Protein AF-A0A6C0HEI4-F1 (afdb_monomer_lite)

Secondary structure (DSSP, 8-state):
----------PPPHHHHHHHHHHHHHHHHHHHHHHHHHHHHHHTTSS-HHHHHHHHHHHHHHHHHHHH-TT--HHHHHHHHHHHHHHHHHHHHHHHHHHHHHHHHHHHHHHHHHHHHTTSS-HHHHHHHHHHHHHHHHHHHHHTTT--HHHHHHHHHHHHHHHHHH---HHHHHHHHHHHHHHHHHHHHHHHHHHHHHHHHHHHHHHHHHHHHHHHHHHHHHHHHHHHHHHHHHHHHHHHHHHHHHTBTB-HHHHHHHHHHHHSTTTHHHHHHHHHHHHHHHS----S-SS--BSSPPSSHHHHHHHTTTB----HHHHHHHHHHHHHHHTT--

Sequence (334 aa):
MLGLGLLQSKQLTPDELNAVRKARTEYQDYLVSIQTNSNSDVKNNVITPETGISINNQIQSAYDWLKKNPNATINEVLSNKDSTTTEIQRLLTTDLPKRKFYNSIIALPTILNDLEAKKQIDKKQILDFENIIHSNTKWYEKHKKTATQIDFDQEMLKLKTNISKHFKDAKIVSYIQSQLEFAQQLSNSALESNLNKKDKKNQKLIDQTISLQSNINNMFSTAIKIFFTLVIIVLCMLSGSYAANLAIGRVPAYRILYFIYGCIPLFVPFILVYAIYTRIRDGRIPSYTILPLSIEPATTRLGRFLWKPFYWIPDQHAIDSFKKFQDLLSLQVV

pLDDT: mean 78.52, std 15.62, range [35.19, 97.5]

Radius of gyration: 42.83 Å; chains: 1; bounding box: 100×69×109 Å

Structure (mmCIF, N/CA/C/O backbone):
data_AF-A0A6C0HEI4-F1
#
_entry.id   AF-A0A6C0HEI4-F1
#
loop_
_atom_site.group_PDB
_atom_site.id
_atom_site.type_symbol
_atom_site.label_atom_id
_atom_site.label_alt_id
_atom_site.label_comp_id
_atom_site.label_asym_id
_atom_site.label_entity_id
_atom_site.label_seq_id
_atom_site.pdbx_PDB_ins_code
_atom_site.Cartn_x
_atom_site.Cartn_y
_atom_site.Cartn_z
_atom_site.occupancy
_atom_site.B_iso_or_equiv
_atom_site.auth_seq_id
_atom_site.auth_comp_id
_atom_site.auth_asym_id
_atom_site.auth_atom_id
_atom_site.pdbx_PDB_model_num
ATOM 1 N N . MET A 1 1 ? 28.229 41.799 -14.047 1.00 37.47 1 MET A N 1
ATOM 2 C CA . MET A 1 1 ? 27.438 41.241 -15.164 1.00 37.47 1 MET A CA 1
ATOM 3 C C . MET A 1 1 ? 26.852 39.918 -14.706 1.00 37.47 1 MET A C 1
ATOM 5 O O . MET A 1 1 ? 27.601 38.994 -14.423 1.00 37.47 1 MET A O 1
ATOM 9 N N . LEU A 1 2 ? 25.533 39.896 -14.513 1.00 37.81 2 LEU A N 1
ATOM 10 C CA . LEU A 1 2 ? 24.748 38.758 -14.037 1.00 37.81 2 LEU A CA 1
ATOM 11 C C . LEU A 1 2 ? 24.553 37.752 -15.178 1.00 37.81 2 LEU A C 1
ATOM 13 O O . LEU A 1 2 ? 23.947 38.086 -16.194 1.00 37.81 2 LEU A O 1
ATOM 17 N N . GLY A 1 3 ? 25.057 36.532 -15.006 1.00 35.19 3 GLY A N 1
ATOM 18 C CA . GLY A 1 3 ? 24.778 35.408 -15.896 1.00 35.19 3 GLY A CA 1
ATOM 19 C C . GLY A 1 3 ? 23.406 34.811 -15.597 1.00 35.19 3 GLY A C 1
ATOM 20 O O . GLY A 1 3 ? 23.299 33.853 -14.838 1.00 35.19 3 GLY A O 1
ATOM 21 N N . LEU A 1 4 ? 22.357 35.380 -16.195 1.00 41.12 4 LEU A N 1
ATOM 22 C CA . LEU A 1 4 ? 21.055 34.728 -16.336 1.00 41.12 4 LEU A CA 1
ATOM 23 C C . LEU A 1 4 ? 21.185 33.614 -17.385 1.00 41.12 4 LEU A C 1
ATOM 25 O O . LEU A 1 4 ? 21.017 33.834 -18.583 1.00 41.12 4 LEU A O 1
ATOM 29 N N . GLY A 1 5 ? 21.521 32.410 -16.923 1.00 39.19 5 GLY A N 1
ATOM 30 C CA . GLY A 1 5 ? 21.386 31.192 -17.712 1.00 39.19 5 GLY A CA 1
ATOM 31 C C . GLY A 1 5 ? 19.905 30.906 -17.949 1.00 39.19 5 GLY A C 1
ATOM 32 O O . GLY A 1 5 ? 19.199 30.467 -17.045 1.00 39.19 5 GLY A O 1
ATOM 33 N N . LEU A 1 6 ? 19.441 31.194 -19.163 1.00 40.06 6 LEU A N 1
ATOM 34 C CA . LEU A 1 6 ? 18.135 30.806 -19.689 1.00 40.06 6 LEU A CA 1
ATOM 35 C C . LEU A 1 6 ? 17.942 29.288 -19.542 1.00 40.06 6 LEU A C 1
ATOM 37 O O . LEU A 1 6 ? 18.485 28.506 -20.320 1.00 40.06 6 LEU A O 1
ATOM 41 N N . LEU A 1 7 ? 17.135 28.875 -18.563 1.00 39.25 7 LEU A N 1
ATOM 42 C CA . LEU A 1 7 ? 16.498 27.560 -18.545 1.00 39.25 7 LEU A CA 1
ATOM 43 C C . LEU A 1 7 ? 15.533 27.505 -19.735 1.00 39.25 7 LEU A C 1
ATOM 45 O O . LEU A 1 7 ? 14.376 27.909 -19.633 1.00 39.25 7 LEU A O 1
ATOM 49 N N . GLN A 1 8 ? 16.019 27.047 -20.889 1.00 43.50 8 GLN A N 1
ATOM 50 C CA . GLN A 1 8 ? 15.150 26.685 -22.001 1.00 43.50 8 GLN A CA 1
ATOM 51 C C . GLN A 1 8 ? 14.263 25.526 -21.542 1.00 43.50 8 GLN A C 1
ATOM 53 O O . GLN A 1 8 ? 14.722 24.395 -21.379 1.00 43.50 8 GLN A O 1
ATOM 58 N N . SER A 1 9 ? 12.982 25.813 -21.305 1.00 51.22 9 SER A N 1
ATOM 59 C CA . SER A 1 9 ? 11.963 24.791 -21.101 1.00 51.22 9 SER A CA 1
ATOM 60 C C . SER A 1 9 ? 11.962 23.872 -22.321 1.00 51.22 9 SER A C 1
ATOM 62 O O . SER A 1 9 ? 11.626 24.313 -23.424 1.00 51.22 9 SER A O 1
ATOM 64 N N . LYS A 1 10 ? 12.361 22.612 -22.142 1.00 58.50 10 LYS A N 1
ATOM 65 C CA . LYS A 1 10 ? 12.292 21.592 -23.189 1.00 58.50 10 LYS A CA 1
ATOM 66 C C . LYS A 1 10 ? 10.844 21.521 -23.686 1.00 58.50 10 LYS A C 1
ATOM 68 O O . LYS A 1 10 ? 9.953 21.153 -22.923 1.00 58.50 10 LYS A O 1
ATOM 73 N N . GLN A 1 11 ? 10.600 21.934 -24.928 1.00 67.75 11 GLN A N 1
ATOM 74 C CA . GLN A 1 11 ? 9.273 21.833 -25.531 1.00 67.75 11 GLN A CA 1
ATOM 75 C C . GLN A 1 11 ? 8.946 20.351 -25.734 1.00 67.75 11 GLN A C 1
ATOM 77 O O . GLN A 1 11 ? 9.693 19.634 -26.398 1.00 67.75 11 GLN A O 1
ATOM 82 N N . LEU A 1 12 ? 7.860 19.897 -25.109 1.00 69.38 12 LEU A N 1
ATOM 83 C CA . LEU A 1 12 ? 7.347 18.536 -25.251 1.00 69.38 12 LEU A CA 1
ATOM 84 C C . LEU A 1 12 ? 6.800 18.341 -26.668 1.00 69.38 12 LEU A C 1
ATOM 86 O O . LEU A 1 12 ? 6.133 19.225 -27.212 1.00 69.38 12 LEU A O 1
ATOM 90 N N . THR A 1 13 ? 7.044 17.170 -27.247 1.00 80.81 13 THR A N 1
ATOM 91 C CA . THR A 1 13 ? 6.390 16.755 -28.493 1.00 80.81 13 THR A CA 1
ATOM 92 C C . THR A 1 13 ? 4.873 16.590 -28.284 1.00 80.81 13 THR A C 1
ATOM 94 O O . THR A 1 13 ? 4.424 16.389 -27.150 1.00 80.81 13 THR A O 1
ATOM 97 N N . PRO A 1 14 ? 4.046 16.648 -29.347 1.00 82.44 14 PRO A N 1
ATOM 98 C CA . PRO A 1 14 ? 2.599 16.437 -29.232 1.00 82.44 14 PRO A CA 1
ATOM 99 C C . PRO A 1 14 ? 2.217 15.106 -28.562 1.00 82.44 14 PRO A C 1
ATOM 101 O O . PRO A 1 14 ? 1.274 15.064 -27.768 1.00 82.44 14 PRO A O 1
ATOM 104 N N . ASP A 1 15 ? 2.978 14.041 -28.825 1.00 78.19 15 ASP A N 1
ATOM 105 C CA . ASP A 1 15 ? 2.758 12.721 -28.227 1.00 78.19 15 ASP A CA 1
ATOM 106 C C . ASP A 1 15 ? 3.109 12.704 -26.735 1.00 78.19 15 ASP A C 1
ATOM 108 O O . ASP A 1 15 ? 2.331 12.202 -25.920 1.00 78.19 15 ASP A O 1
ATOM 112 N N . GLU A 1 16 ? 4.228 13.324 -26.345 1.00 73.94 16 GLU A N 1
ATOM 113 C CA . GLU A 1 16 ? 4.592 13.488 -24.934 1.00 73.94 16 GLU A CA 1
ATOM 114 C C . GLU A 1 16 ? 3.557 14.340 -24.187 1.00 73.94 16 GLU A C 1
ATOM 116 O O . GLU A 1 16 ? 3.170 14.003 -23.069 1.00 73.94 16 GLU A O 1
ATOM 121 N N . LEU A 1 17 ? 3.044 15.404 -24.811 1.00 80.38 17 LEU A N 1
ATOM 122 C CA . LEU A 1 17 ? 2.003 16.252 -24.231 1.00 80.38 17 LEU A CA 1
ATOM 123 C C . LEU A 1 17 ? 0.697 15.475 -24.002 1.00 80.38 17 LEU A C 1
ATOM 125 O O . LEU A 1 17 ? 0.061 15.619 -22.955 1.00 80.38 17 LEU A O 1
ATOM 129 N N . ASN A 1 18 ? 0.302 14.628 -24.955 1.00 84.69 18 ASN A N 1
ATOM 130 C CA . ASN A 1 18 ? -0.867 13.761 -24.814 1.00 84.69 18 ASN A CA 1
ATOM 131 C C . ASN A 1 18 ? -0.674 12.712 -23.711 1.00 84.69 18 ASN A C 1
ATOM 133 O O . ASN A 1 18 ? -1.586 12.491 -22.911 1.00 84.69 18 ASN A O 1
ATOM 137 N N . ALA A 1 19 ? 0.513 12.114 -23.612 1.00 79.81 19 ALA A N 1
ATOM 138 C CA . ALA A 1 19 ? 0.833 11.160 -22.557 1.00 79.81 19 ALA A CA 1
ATOM 139 C C . ALA A 1 19 ? 0.852 11.816 -21.159 1.00 79.81 19 ALA A C 1
ATOM 141 O O . ALA A 1 19 ? 0.283 11.257 -20.220 1.00 79.81 19 ALA A O 1
ATOM 142 N N . VAL A 1 20 ? 1.397 13.034 -21.024 1.00 83.81 20 VAL A N 1
ATOM 143 C CA . VAL A 1 20 ? 1.319 13.831 -19.783 1.00 83.81 20 VAL A CA 1
ATOM 144 C C . VAL A 1 20 ? -0.134 14.112 -19.406 1.00 83.81 20 VAL A C 1
ATOM 146 O O . VAL A 1 20 ? -0.519 13.898 -18.257 1.00 83.81 20 VAL A O 1
ATOM 149 N N . ARG A 1 21 ? -0.966 14.568 -20.353 1.00 87.31 21 ARG A N 1
ATOM 150 C CA . ARG A 1 21 ? -2.392 14.836 -20.096 1.00 87.31 21 ARG A CA 1
ATOM 151 C C . ARG A 1 21 ? -3.110 13.594 -19.584 1.00 87.31 21 ARG A C 1
ATOM 153 O O . ARG A 1 21 ? -3.780 13.675 -18.560 1.00 87.31 21 ARG A O 1
ATOM 160 N N . LYS A 1 22 ? -2.909 12.450 -20.243 1.00 88.31 22 LYS A N 1
ATOM 161 C CA . LYS A 1 22 ? -3.494 11.173 -19.826 1.00 88.31 22 LYS A CA 1
ATOM 162 C C . LYS A 1 22 ? -3.067 10.793 -18.405 1.00 88.31 22 LYS A C 1
ATOM 164 O O . LYS A 1 22 ? -3.925 10.517 -17.575 1.00 88.31 22 LYS A O 1
ATOM 169 N N . ALA A 1 23 ? -1.768 10.854 -18.100 1.00 85.31 23 ALA A N 1
ATOM 170 C CA . ALA A 1 23 ? -1.249 10.544 -16.767 1.00 85.31 23 ALA A CA 1
ATOM 171 C C . ALA A 1 23 ? -1.833 11.464 -15.678 1.00 85.31 23 ALA A C 1
ATOM 173 O O . ALA A 1 23 ? -2.137 11.014 -14.573 1.00 85.31 23 ALA A O 1
ATOM 174 N N . ARG A 1 24 ? -2.033 12.751 -15.990 1.00 92.00 24 ARG A N 1
ATOM 175 C CA . ARG A 1 24 ? -2.663 13.715 -15.077 1.00 92.00 24 ARG A CA 1
ATOM 176 C C . ARG A 1 24 ? -4.132 13.394 -14.829 1.00 92.00 24 ARG A C 1
ATOM 178 O O . ARG A 1 24 ? -4.538 13.399 -13.672 1.00 92.00 24 ARG A O 1
ATOM 185 N N . THR A 1 25 ? -4.902 13.091 -15.874 1.00 90.88 25 THR A N 1
ATOM 186 C CA . THR A 1 25 ? -6.308 12.682 -15.736 1.00 90.88 25 THR A CA 1
ATOM 187 C C . THR A 1 25 ? -6.424 11.416 -14.893 1.00 90.88 25 THR A C 1
ATOM 189 O O . THR A 1 25 ? -7.157 11.403 -13.913 1.00 90.88 25 THR A O 1
ATOM 192 N N . GLU A 1 26 ? -5.611 10.394 -15.171 1.00 89.44 26 GLU A N 1
ATOM 193 C CA . GLU A 1 26 ? -5.598 9.162 -14.374 1.00 89.44 26 GLU A CA 1
ATOM 194 C C . GLU A 1 26 ? -5.229 9.408 -12.904 1.00 89.44 26 GLU A C 1
ATOM 196 O O . GLU A 1 26 ? -5.734 8.728 -12.007 1.00 89.44 26 GLU A O 1
ATOM 201 N N . TYR A 1 27 ? -4.335 10.363 -12.632 1.00 92.75 27 TYR A N 1
ATOM 202 C CA . TYR A 1 27 ? -4.003 10.741 -11.263 1.00 92.75 27 TYR A CA 1
ATOM 203 C C . TYR A 1 27 ? -5.168 11.480 -10.586 1.00 92.75 27 TYR A C 1
ATOM 205 O O . TYR A 1 27 ? -5.500 11.172 -9.445 1.00 92.75 27 TYR A O 1
ATOM 213 N N . GLN A 1 28 ? -5.847 12.390 -11.284 1.00 92.94 28 GLN A N 1
ATOM 214 C CA . GLN A 1 28 ? -7.037 13.067 -10.760 1.00 92.94 28 GLN A CA 1
ATOM 215 C C . GLN A 1 28 ? -8.168 12.081 -10.451 1.00 92.94 28 GLN A C 1
ATOM 217 O O . GLN A 1 28 ? -8.729 12.140 -9.358 1.00 92.94 28 GLN A O 1
ATOM 222 N N . ASP A 1 29 ? -8.451 11.142 -11.354 1.00 90.75 29 ASP A N 1
ATOM 223 C CA . ASP A 1 29 ? -9.465 10.100 -11.153 1.00 90.75 29 ASP A CA 1
ATOM 224 C C . ASP A 1 29 ? -9.127 9.215 -9.948 1.00 90.75 29 ASP A C 1
ATOM 226 O O . ASP A 1 29 ? -9.994 8.854 -9.147 1.00 90.75 29 ASP A O 1
ATOM 230 N N . TYR A 1 30 ? -7.842 8.891 -9.781 1.00 90.25 30 TYR A N 1
ATOM 231 C CA . TYR A 1 30 ? -7.351 8.176 -8.609 1.00 90.25 30 TYR A CA 1
ATOM 232 C C . TYR A 1 30 ? -7.604 8.955 -7.312 1.00 90.25 30 TYR A C 1
ATOM 234 O O . TYR A 1 30 ? -8.129 8.379 -6.360 1.00 90.25 30 TYR A O 1
ATOM 242 N N . LEU A 1 31 ? -7.297 10.255 -7.280 1.00 91.75 31 LEU A N 1
ATOM 243 C CA . LEU A 1 31 ? -7.541 11.110 -6.115 1.00 91.75 31 LEU A CA 1
ATOM 244 C C . LEU A 1 31 ? -9.035 11.181 -5.757 1.00 91.75 31 LEU A C 1
ATOM 246 O O . LEU A 1 31 ? -9.379 10.998 -4.590 1.00 91.75 31 LEU A O 1
ATOM 250 N N . VAL A 1 32 ? -9.924 11.337 -6.748 1.00 91.56 32 VAL A N 1
ATOM 251 C CA . VAL A 1 32 ? -11.388 11.309 -6.541 1.00 91.56 32 VAL A CA 1
ATOM 252 C C . VAL A 1 32 ? -11.835 9.967 -5.962 1.00 91.56 32 VAL A C 1
ATOM 254 O O . VAL A 1 32 ? -12.637 9.916 -5.023 1.00 91.56 32 VAL A O 1
ATOM 257 N N . SER A 1 33 ? -11.310 8.864 -6.501 1.00 87.81 33 SER A N 1
ATOM 258 C CA . SER A 1 33 ? -11.643 7.525 -6.022 1.00 87.81 33 SER A CA 1
ATOM 259 C C . SER A 1 33 ? -11.214 7.321 -4.570 1.00 87.81 33 SER A C 1
ATOM 261 O O . SER A 1 33 ? -12.012 6.813 -3.781 1.00 87.81 33 SER A O 1
ATOM 263 N N . ILE A 1 34 ? -9.999 7.732 -4.193 1.00 89.31 34 ILE A N 1
ATOM 264 C CA . ILE A 1 34 ? -9.554 7.628 -2.798 1.00 89.31 34 ILE A CA 1
ATOM 265 C C . ILE A 1 34 ? -10.398 8.520 -1.903 1.00 89.31 34 ILE A C 1
ATOM 267 O O . ILE A 1 34 ? -10.793 8.069 -0.838 1.00 89.31 34 ILE A O 1
ATOM 271 N N . GLN A 1 35 ? -10.695 9.753 -2.311 1.00 90.00 35 GLN A N 1
ATOM 272 C CA . GLN A 1 35 ? -11.496 10.669 -1.502 1.00 90.00 35 GLN A CA 1
ATOM 273 C C . GLN A 1 35 ? -12.879 10.080 -1.203 1.00 90.00 35 GLN A C 1
ATOM 275 O O . GLN A 1 35 ? -13.332 10.071 -0.059 1.00 90.00 35 GLN A O 1
ATOM 280 N N . THR A 1 36 ? -13.524 9.517 -2.227 1.00 85.75 36 THR A N 1
ATOM 281 C CA . THR A 1 36 ? -14.824 8.846 -2.093 1.00 85.75 36 THR A CA 1
ATOM 282 C C . THR A 1 36 ? -14.735 7.653 -1.142 1.00 85.75 36 THR A C 1
ATOM 284 O O . THR A 1 36 ? -15.546 7.533 -0.222 1.00 85.75 36 THR A O 1
ATOM 287 N N . ASN A 1 37 ? -13.720 6.801 -1.321 1.00 86.00 37 ASN A N 1
ATOM 288 C CA . ASN A 1 37 ? -13.506 5.635 -0.467 1.00 86.00 37 ASN A CA 1
ATOM 289 C C . ASN A 1 37 ? -13.190 6.046 0.974 1.00 86.00 37 ASN A C 1
ATOM 291 O O . ASN A 1 37 ? -13.798 5.519 1.890 1.00 86.00 37 ASN A O 1
ATOM 295 N N . SER A 1 38 ? -12.317 7.032 1.184 1.00 87.88 38 SER A N 1
ATOM 296 C CA . SER A 1 38 ? -11.932 7.527 2.507 1.00 87.88 38 SER A CA 1
ATOM 297 C C . SER A 1 38 ? -13.135 8.076 3.270 1.00 87.88 38 SER A C 1
ATOM 299 O O . SER A 1 38 ? -13.329 7.729 4.431 1.00 87.88 38 SER A O 1
ATOM 301 N N . ASN A 1 39 ? -13.998 8.855 2.614 1.00 85.50 39 ASN A N 1
ATOM 302 C CA . ASN A 1 39 ? -15.222 9.364 3.234 1.00 85.50 39 ASN A CA 1
ATOM 303 C C . ASN A 1 39 ? -16.192 8.231 3.614 1.00 85.50 39 ASN A C 1
ATOM 305 O O . ASN A 1 39 ? -16.791 8.260 4.692 1.00 85.50 39 ASN A O 1
ATOM 309 N N . SER A 1 40 ? -16.332 7.220 2.751 1.00 83.75 40 SER A N 1
ATOM 310 C CA . SER A 1 40 ? -17.118 6.016 3.051 1.00 83.75 40 SER A CA 1
ATOM 311 C C . SER A 1 40 ? -16.509 5.214 4.207 1.00 83.75 40 SER A C 1
ATOM 313 O O . SER A 1 40 ? -17.227 4.759 5.096 1.00 83.75 40 SER A O 1
ATOM 315 N N . ASP A 1 41 ? -15.188 5.071 4.226 1.00 84.31 41 ASP A N 1
ATOM 316 C CA . ASP A 1 41 ? -14.454 4.306 5.227 1.00 84.31 41 ASP A CA 1
ATOM 317 C C . ASP A 1 41 ? -14.532 4.973 6.607 1.00 84.31 41 ASP A C 1
ATOM 319 O O . ASP A 1 41 ? -14.713 4.274 7.601 1.00 84.31 41 ASP A O 1
ATOM 323 N N . VAL A 1 42 ? -14.493 6.310 6.689 1.00 84.12 42 VAL A N 1
ATOM 324 C CA . VAL A 1 42 ? -14.767 7.040 7.943 1.00 84.12 42 VAL A CA 1
ATOM 325 C C . VAL A 1 42 ? -16.193 6.773 8.415 1.00 84.12 42 VAL A C 1
ATOM 327 O O . VAL A 1 42 ? -16.405 6.425 9.572 1.00 84.12 42 VAL A O 1
ATOM 330 N N . LYS A 1 43 ? -17.184 6.892 7.520 1.00 81.19 43 LYS A N 1
ATOM 331 C CA . LYS A 1 43 ? -18.600 6.682 7.862 1.00 81.19 43 LYS A CA 1
ATOM 332 C C . LYS A 1 43 ? -18.867 5.271 8.399 1.00 81.19 43 LYS A C 1
ATOM 334 O O . LYS A 1 43 ? -19.703 5.100 9.281 1.00 81.19 43 LYS A O 1
ATOM 339 N N . ASN A 1 44 ? -18.154 4.280 7.872 1.00 75.75 44 ASN A N 1
ATOM 340 C CA . ASN A 1 44 ? -18.288 2.877 8.255 1.00 75.75 44 ASN A CA 1
ATOM 341 C C . ASN A 1 44 ? -17.320 2.458 9.379 1.00 75.75 44 ASN A C 1
ATOM 343 O O . ASN A 1 44 ? -17.212 1.266 9.661 1.00 75.75 44 ASN A O 1
ATOM 347 N N . ASN A 1 45 ? -16.603 3.400 10.009 1.00 74.75 45 ASN A N 1
ATOM 348 C CA . ASN A 1 45 ? -15.589 3.135 11.042 1.00 74.75 45 ASN A CA 1
ATOM 349 C C . ASN A 1 45 ? -14.478 2.157 10.590 1.00 74.75 45 ASN A C 1
ATOM 351 O O . ASN A 1 45 ? -13.874 1.435 11.389 1.00 74.75 45 ASN A O 1
ATOM 355 N N . VAL A 1 46 ? -14.200 2.121 9.285 1.00 79.31 46 VAL A N 1
ATOM 356 C CA . VAL A 1 46 ? -13.084 1.382 8.677 1.00 79.31 46 VAL A CA 1
ATOM 357 C C . VAL A 1 46 ? -11.773 2.144 8.847 1.00 79.31 46 VAL A C 1
ATOM 359 O O . VAL A 1 46 ? -10.718 1.522 8.888 1.00 79.31 46 VAL A O 1
ATOM 362 N N . ILE A 1 47 ? -11.806 3.466 8.989 1.00 84.62 47 ILE A N 1
ATOM 363 C CA . ILE A 1 47 ? -10.665 4.290 9.413 1.00 84.62 47 ILE A CA 1
ATOM 364 C C . ILE A 1 47 ? -11.136 5.304 10.450 1.00 84.62 47 ILE A C 1
ATOM 366 O O . ILE A 1 47 ? -12.318 5.655 10.477 1.00 84.62 47 ILE A O 1
ATOM 370 N N . THR A 1 48 ? -10.229 5.786 11.299 1.00 86.00 48 THR A N 1
ATOM 371 C CA . THR A 1 48 ? -10.592 6.844 12.253 1.00 86.00 48 THR A CA 1
ATOM 372 C C . THR A 1 48 ? -10.893 8.169 11.533 1.00 86.00 48 THR A C 1
ATOM 374 O O . THR A 1 48 ? -10.320 8.442 10.466 1.00 86.00 48 THR A O 1
ATOM 377 N N . PRO A 1 49 ? -11.753 9.039 12.101 1.00 87.00 49 PRO A N 1
ATOM 378 C CA . PRO A 1 49 ? -12.025 10.361 11.534 1.00 87.00 49 PRO A CA 1
ATOM 379 C C . PRO A 1 49 ? -10.758 11.201 11.315 1.00 87.00 49 PRO A C 1
ATOM 381 O O . PRO A 1 49 ? -10.630 11.891 10.304 1.00 87.00 49 PRO A O 1
ATOM 384 N N . GLU A 1 50 ? -9.787 11.121 12.227 1.00 89.06 50 GLU A N 1
ATOM 385 C CA . GLU A 1 50 ? -8.523 11.860 12.144 1.00 89.06 50 GLU A CA 1
ATOM 386 C C . GLU A 1 50 ? -7.662 11.408 10.963 1.00 89.06 50 GLU A C 1
ATOM 388 O O . GLU A 1 50 ? -7.056 12.231 10.265 1.00 89.06 50 GLU A O 1
ATOM 393 N N . THR A 1 51 ? -7.618 10.098 10.723 1.00 90.06 51 THR A N 1
ATOM 394 C CA . THR A 1 51 ? -6.927 9.529 9.566 1.00 90.06 51 THR A CA 1
ATOM 395 C C . THR A 1 51 ? -7.641 9.906 8.274 1.00 90.06 51 THR A C 1
ATOM 397 O O . THR A 1 51 ? -6.973 10.296 7.318 1.00 90.06 51 THR A O 1
ATOM 400 N N . GLY A 1 52 ? -8.977 9.912 8.256 1.00 91.12 52 GLY A N 1
ATOM 401 C CA . GLY A 1 52 ? -9.754 10.422 7.122 1.00 91.12 52 GLY A CA 1
ATOM 402 C C . GLY A 1 52 ? -9.435 11.882 6.782 1.00 91.12 52 GLY A C 1
ATOM 403 O O . GLY A 1 52 ? -9.180 12.212 5.624 1.00 91.12 52 GLY A O 1
ATOM 404 N N . ILE A 1 53 ? -9.351 12.757 7.791 1.00 93.00 53 ILE A N 1
ATOM 405 C CA . ILE A 1 53 ? -8.916 14.155 7.613 1.00 93.00 53 ILE A CA 1
ATOM 406 C C . ILE A 1 53 ? -7.494 14.217 7.039 1.00 93.00 53 ILE A C 1
ATOM 408 O O . ILE A 1 53 ? -7.235 14.979 6.111 1.00 93.00 53 ILE A O 1
ATOM 412 N N . SER A 1 54 ? -6.573 13.406 7.561 1.00 94.25 54 SER A N 1
ATOM 413 C CA . SER A 1 54 ? -5.176 13.395 7.106 1.00 94.25 54 SER A CA 1
ATOM 414 C C . SER A 1 54 ? -5.044 12.928 5.652 1.00 94.25 54 SER A C 1
ATOM 416 O O . SER A 1 54 ? -4.306 13.537 4.880 1.00 94.25 54 SER A O 1
ATOM 418 N N . ILE A 1 55 ? -5.809 11.908 5.250 1.00 93.94 55 ILE A N 1
ATOM 419 C CA . ILE A 1 55 ? -5.887 11.449 3.856 1.00 93.94 55 ILE A CA 1
ATOM 420 C C . ILE A 1 55 ? -6.439 12.564 2.962 1.00 93.94 55 ILE A C 1
ATOM 422 O O . ILE A 1 55 ? -5.849 12.862 1.926 1.00 93.94 55 ILE A O 1
ATOM 426 N N . ASN A 1 56 ? -7.518 13.232 3.375 1.00 94.19 56 ASN A N 1
ATOM 427 C CA . ASN A 1 56 ? -8.099 14.339 2.615 1.00 94.19 56 ASN A CA 1
ATOM 428 C C . ASN A 1 56 ? -7.129 15.525 2.466 1.00 94.19 56 ASN A C 1
ATOM 430 O O . ASN A 1 56 ? -7.033 16.101 1.383 1.00 94.19 56 ASN A O 1
ATOM 434 N N . ASN A 1 57 ? -6.345 15.844 3.498 1.00 96.44 57 ASN A N 1
ATOM 435 C CA . ASN A 1 57 ? -5.291 16.860 3.412 1.00 96.44 57 ASN A CA 1
ATOM 436 C C . ASN A 1 57 ? -4.182 16.460 2.424 1.00 96.44 57 ASN A C 1
ATOM 438 O O . ASN A 1 57 ? -3.684 17.303 1.672 1.00 96.44 57 ASN A O 1
ATOM 442 N N . GLN A 1 58 ? -3.811 15.177 2.392 1.00 96.62 58 GLN A N 1
ATOM 443 C CA . GLN A 1 58 ? -2.828 14.662 1.439 1.00 96.62 58 GLN A CA 1
ATOM 444 C C . GLN A 1 58 ? -3.359 14.715 -0.002 1.00 96.62 58 GLN A C 1
ATOM 446 O O . GLN A 1 58 ? -2.638 15.119 -0.914 1.00 96.62 58 GLN A O 1
ATOM 451 N N . ILE A 1 59 ? -4.635 14.378 -0.206 1.00 95.44 59 ILE A N 1
ATOM 452 C CA . ILE A 1 59 ? -5.322 14.505 -1.497 1.00 95.44 59 ILE A CA 1
ATOM 453 C C . ILE A 1 59 ? -5.356 15.968 -1.951 1.00 95.44 59 ILE A C 1
ATOM 455 O O . ILE A 1 59 ? -5.026 16.264 -3.100 1.00 95.44 59 ILE A O 1
ATOM 459 N N . GLN A 1 60 ? -5.687 16.898 -1.052 1.00 96.38 60 GLN A N 1
ATOM 460 C CA . GLN A 1 60 ? -5.684 18.325 -1.371 1.00 96.38 60 GLN A CA 1
ATOM 461 C C . GLN A 1 60 ? -4.282 18.814 -1.756 1.00 96.38 60 GLN A C 1
ATOM 463 O O . GLN A 1 60 ? -4.124 19.519 -2.750 1.00 96.38 60 GLN A O 1
ATOM 468 N N . SER A 1 61 ? -3.253 18.371 -1.032 1.00 96.75 61 SER A N 1
ATOM 469 C CA . SER A 1 61 ? -1.855 18.685 -1.350 1.00 96.75 61 SER A CA 1
ATOM 470 C C . SER A 1 61 ? -1.451 18.172 -2.738 1.00 96.75 61 SER A C 1
ATOM 472 O O . SER A 1 61 ? -0.746 18.866 -3.474 1.00 96.75 61 SER A O 1
ATOM 474 N N . ALA A 1 62 ? -1.935 16.991 -3.137 1.00 96.19 62 ALA A N 1
ATOM 475 C CA . ALA A 1 62 ? -1.728 16.442 -4.475 1.00 96.19 62 ALA A CA 1
ATOM 476 C C . ALA A 1 62 ? -2.443 17.260 -5.569 1.00 96.19 62 ALA A C 1
ATOM 478 O O . ALA A 1 62 ? -1.846 17.551 -6.610 1.00 96.19 62 ALA A O 1
ATOM 479 N N . TYR A 1 63 ? -3.686 17.697 -5.333 1.00 97.12 63 TYR A N 1
ATOM 480 C CA . TYR A 1 63 ? -4.394 18.601 -6.249 1.00 97.12 63 TYR A CA 1
ATOM 481 C C . TYR A 1 63 ? -3.680 19.946 -6.401 1.00 97.12 63 TYR A C 1
ATOM 483 O O . TYR A 1 63 ? -3.490 20.426 -7.523 1.00 97.12 63 TYR A O 1
ATOM 491 N N . ASP A 1 64 ? -3.240 20.534 -5.291 1.00 97.12 64 ASP A N 1
ATOM 492 C CA . ASP A 1 64 ? -2.504 21.795 -5.292 1.00 97.12 64 ASP A CA 1
ATOM 493 C C . ASP A 1 64 ? -1.179 21.659 -6.046 1.00 97.12 64 ASP A C 1
ATOM 495 O O . ASP A 1 64 ? -0.798 22.557 -6.803 1.00 97.12 64 ASP A O 1
ATOM 499 N N . TRP A 1 65 ? -0.494 20.523 -5.895 1.00 97.50 65 TRP A N 1
ATOM 500 C CA . TRP A 1 65 ? 0.716 20.220 -6.652 1.00 97.50 65 TRP A CA 1
ATOM 501 C C . TRP A 1 65 ? 0.433 20.124 -8.154 1.00 97.50 65 TRP A C 1
ATOM 503 O O . TRP A 1 65 ? 1.125 20.770 -8.943 1.00 97.50 65 TRP A O 1
ATOM 513 N N . LEU A 1 66 ? -0.612 19.397 -8.567 1.00 95.38 66 LEU A N 1
ATOM 514 C CA . LEU A 1 66 ? -1.006 19.307 -9.977 1.00 95.38 66 LEU A CA 1
ATOM 515 C C . LEU A 1 66 ? -1.321 20.687 -10.564 1.00 95.38 66 LEU A C 1
ATOM 517 O O . LEU A 1 66 ? -0.933 20.973 -11.698 1.00 95.38 66 LEU A O 1
ATOM 521 N N . LYS A 1 67 ? -1.991 21.553 -9.799 1.00 95.00 67 LYS A N 1
ATOM 522 C CA . LYS A 1 67 ? -2.328 22.919 -10.216 1.00 95.00 67 LYS A CA 1
ATOM 523 C C . LYS A 1 67 ? -1.089 23.807 -10.357 1.00 95.00 67 LYS A C 1
ATOM 525 O O . LYS A 1 67 ? -0.990 24.554 -11.325 1.00 95.00 67 LYS A O 1
ATOM 530 N N . LYS A 1 68 ? -0.148 23.719 -9.412 1.00 96.19 68 LYS A N 1
ATOM 531 C CA . LYS A 1 68 ? 1.101 24.503 -9.414 1.00 96.19 68 LYS A CA 1
ATOM 532 C C . LYS A 1 68 ? 2.088 24.059 -10.494 1.00 96.19 68 LYS A C 1
ATOM 534 O O . LYS A 1 68 ? 2.895 24.872 -10.928 1.00 96.19 68 LYS A O 1
ATOM 539 N N . ASN A 1 69 ? 2.006 22.807 -10.948 1.00 93.56 69 ASN A N 1
ATOM 540 C CA . ASN A 1 69 ? 2.926 22.227 -11.927 1.00 93.56 69 ASN A CA 1
ATOM 541 C C . ASN A 1 69 ? 2.192 21.841 -13.229 1.00 93.56 69 ASN A C 1
ATOM 543 O O . ASN A 1 69 ? 2.035 20.651 -13.522 1.00 93.56 69 ASN A O 1
ATOM 547 N N . PRO A 1 70 ? 1.712 22.815 -14.030 1.00 90.12 70 PRO A N 1
ATOM 548 C CA . PRO A 1 70 ? 0.992 22.529 -15.274 1.00 90.12 70 PRO A CA 1
ATOM 549 C C . PRO A 1 70 ? 1.885 21.897 -16.352 1.00 90.12 70 PRO A C 1
ATOM 551 O O . PRO A 1 70 ? 1.392 21.123 -17.166 1.00 90.12 70 PRO A O 1
ATOM 554 N N . ASN A 1 71 ? 3.191 22.177 -16.312 1.00 87.31 71 ASN A N 1
ATOM 555 C CA . ASN A 1 71 ? 4.182 21.709 -17.286 1.00 87.31 71 ASN A CA 1
ATOM 556 C C . ASN A 1 71 ? 5.016 20.520 -16.776 1.00 87.31 71 ASN A C 1
ATOM 558 O O . ASN A 1 71 ? 6.089 20.259 -17.313 1.00 87.31 71 ASN A O 1
ATOM 562 N N . ALA A 1 72 ? 4.559 19.832 -15.722 1.00 88.00 72 ALA A N 1
ATOM 563 C CA . ALA A 1 72 ? 5.251 18.662 -15.190 1.00 88.00 72 ALA A CA 1
ATOM 564 C C . ALA A 1 72 ? 5.400 17.572 -16.260 1.00 88.00 72 ALA A C 1
ATOM 566 O O . ALA A 1 72 ? 4.462 17.268 -17.001 1.00 88.00 72 ALA A O 1
ATOM 567 N N . THR A 1 73 ? 6.573 16.956 -16.300 1.00 86.81 73 THR A N 1
ATOM 568 C CA . THR A 1 73 ? 6.855 15.771 -17.108 1.00 86.81 73 THR A CA 1
ATOM 569 C C . THR A 1 73 ? 6.060 14.562 -16.609 1.00 86.81 73 THR A C 1
ATOM 571 O O . THR A 1 73 ? 5.588 14.523 -15.470 1.00 86.81 73 THR A O 1
ATOM 574 N N . ILE A 1 74 ? 5.945 13.527 -17.447 1.00 84.00 74 ILE A N 1
ATOM 575 C CA . ILE A 1 74 ? 5.263 12.272 -17.082 1.00 84.00 74 ILE A CA 1
ATOM 576 C C . ILE A 1 74 ? 5.873 11.684 -15.804 1.00 84.00 74 ILE A C 1
ATOM 578 O O . ILE A 1 74 ? 5.143 11.317 -14.887 1.00 84.00 74 ILE A O 1
ATOM 582 N N . ASN A 1 75 ? 7.205 11.655 -15.715 1.00 83.00 75 ASN A N 1
ATOM 583 C CA . ASN A 1 75 ? 7.919 11.087 -14.572 1.00 83.00 75 ASN A CA 1
ATOM 584 C C . ASN A 1 75 ? 7.653 11.860 -13.277 1.00 83.00 75 ASN A C 1
ATOM 586 O O . ASN A 1 75 ? 7.512 11.248 -12.224 1.00 83.00 75 ASN A O 1
ATOM 590 N N . GLU A 1 76 ? 7.540 13.188 -13.338 1.00 87.69 76 GLU A N 1
ATOM 591 C CA . GLU A 1 76 ? 7.198 14.004 -12.168 1.00 87.69 76 GLU A CA 1
ATOM 592 C C . GLU A 1 76 ? 5.758 13.756 -11.708 1.00 87.69 76 GLU A C 1
ATOM 594 O O . GLU A 1 76 ? 5.510 13.633 -10.510 1.00 87.69 76 GLU A O 1
ATOM 599 N N . VAL A 1 77 ? 4.812 13.630 -12.647 1.00 86.56 77 VAL A N 1
ATOM 600 C CA . VAL A 1 77 ? 3.410 13.304 -12.335 1.00 86.56 77 VAL A CA 1
ATOM 601 C C . VAL A 1 77 ? 3.303 11.919 -11.690 1.00 86.56 77 VAL A C 1
ATOM 603 O O . VAL A 1 77 ? 2.638 11.776 -10.663 1.00 86.56 77 VAL A O 1
ATOM 606 N N . LEU A 1 78 ? 3.976 10.912 -12.255 1.00 86.62 78 LEU A N 1
ATOM 607 C CA . LEU A 1 78 ? 3.990 9.551 -11.712 1.00 86.62 78 LEU A CA 1
ATOM 608 C C . LEU A 1 78 ? 4.681 9.491 -10.343 1.00 86.62 78 LEU A C 1
ATOM 610 O O . LEU A 1 78 ? 4.118 8.937 -9.406 1.00 86.62 78 LEU A O 1
ATOM 614 N N . SER A 1 79 ? 5.833 10.146 -10.188 1.00 89.06 79 SER A N 1
ATOM 615 C CA . SER A 1 79 ? 6.551 10.222 -8.911 1.00 89.06 79 SER A CA 1
ATOM 616 C C . SER A 1 79 ? 5.707 10.878 -7.811 1.00 89.06 79 SER A C 1
ATOM 618 O O . SER A 1 79 ? 5.642 10.383 -6.684 1.00 89.06 79 SER A O 1
ATOM 620 N N . ASN A 1 80 ? 4.979 11.955 -8.132 1.00 93.88 80 ASN A N 1
ATOM 621 C CA . ASN A 1 80 ? 4.073 12.579 -7.169 1.00 93.88 80 ASN A CA 1
ATOM 622 C C . ASN A 1 80 ? 2.907 11.652 -6.790 1.00 93.88 80 ASN A C 1
ATOM 624 O O . ASN A 1 80 ? 2.566 11.550 -5.612 1.00 93.88 80 ASN A O 1
ATOM 628 N N . LYS A 1 81 ? 2.329 10.941 -7.766 1.00 91.25 81 LYS A N 1
ATOM 629 C CA . LYS A 1 81 ? 1.291 9.931 -7.521 1.00 91.25 81 LYS A CA 1
ATOM 630 C C . LYS A 1 81 ? 1.784 8.816 -6.601 1.00 91.25 81 LYS A C 1
ATOM 632 O O . LYS A 1 81 ? 1.063 8.435 -5.675 1.00 91.25 81 LYS A O 1
ATOM 637 N N . ASP A 1 82 ? 2.998 8.323 -6.814 1.00 87.25 82 ASP A N 1
ATOM 638 C CA . ASP A 1 82 ? 3.600 7.269 -5.996 1.00 87.25 82 ASP A CA 1
ATOM 639 C C . ASP A 1 82 ? 3.890 7.751 -4.573 1.00 87.25 82 ASP A C 1
ATOM 641 O O . ASP A 1 82 ? 3.565 7.059 -3.604 1.00 87.25 82 ASP A O 1
ATOM 645 N N . SER A 1 83 ? 4.417 8.969 -4.430 1.00 91.38 83 SER A N 1
ATOM 646 C CA . SER A 1 83 ? 4.646 9.608 -3.130 1.00 91.38 83 SER A CA 1
ATOM 647 C C . SER A 1 83 ? 3.343 9.767 -2.339 1.00 91.38 83 SER A C 1
ATOM 649 O O . SER A 1 83 ? 3.232 9.290 -1.209 1.00 91.38 83 SER A O 1
ATOM 651 N N . THR A 1 84 ? 2.302 10.322 -2.967 1.00 92.00 84 THR A N 1
ATOM 652 C CA . THR A 1 84 ? 0.965 10.461 -2.368 1.00 92.00 84 THR A CA 1
ATOM 653 C C . THR A 1 84 ? 0.377 9.116 -1.957 1.00 92.00 84 THR A C 1
ATOM 655 O O . THR A 1 84 ? -0.172 8.979 -0.866 1.00 92.00 84 THR A O 1
ATOM 658 N N . THR A 1 85 ? 0.521 8.101 -2.807 1.00 88.81 85 THR A N 1
ATOM 659 C CA . THR A 1 85 ? 0.037 6.745 -2.523 1.00 88.81 85 THR A CA 1
ATOM 660 C C . THR A 1 85 ? 0.758 6.122 -1.332 1.00 88.81 85 THR A C 1
ATOM 662 O O . THR A 1 85 ? 0.121 5.514 -0.471 1.00 88.81 85 THR A O 1
ATOM 665 N N . THR A 1 86 ? 2.078 6.286 -1.269 1.00 88.19 86 THR A N 1
ATOM 666 C CA . THR A 1 86 ? 2.914 5.790 -0.170 1.00 88.19 86 THR A CA 1
ATOM 667 C C . THR A 1 86 ? 2.517 6.457 1.142 1.00 88.19 86 THR A C 1
ATOM 669 O O . THR A 1 86 ? 2.341 5.775 2.151 1.00 88.19 86 THR A O 1
ATOM 672 N N . GLU A 1 87 ? 2.290 7.768 1.123 1.00 91.06 87 GLU A N 1
ATOM 673 C CA . GLU A 1 87 ? 1.887 8.507 2.315 1.00 91.06 87 GLU A CA 1
ATOM 674 C C . GLU A 1 87 ? 0.499 8.086 2.813 1.00 91.06 87 GLU A C 1
ATOM 676 O O . GLU A 1 87 ? 0.324 7.821 4.001 1.00 91.06 87 GLU A O 1
ATOM 681 N N . ILE A 1 88 ? -0.475 7.908 1.916 1.00 89.31 88 ILE A N 1
ATOM 682 C CA . ILE A 1 88 ? -1.802 7.386 2.282 1.00 89.31 88 ILE A CA 1
ATOM 683 C C . ILE A 1 88 ? -1.684 5.994 2.922 1.00 89.31 88 ILE A C 1
ATOM 685 O O . ILE A 1 88 ? -2.314 5.724 3.942 1.00 89.31 88 ILE A O 1
ATOM 689 N N . GLN A 1 89 ? -0.842 5.110 2.384 1.00 87.06 89 GLN A N 1
ATOM 690 C CA . GLN A 1 89 ? -0.621 3.779 2.963 1.00 87.06 89 GLN A CA 1
ATOM 691 C C . GLN A 1 89 ? 0.063 3.827 4.326 1.00 87.06 89 GLN A C 1
ATOM 693 O O . GLN A 1 89 ? -0.280 3.043 5.217 1.00 87.06 89 GLN A O 1
ATOM 698 N N . ARG A 1 90 ? 1.005 4.756 4.507 1.00 88.06 90 ARG A N 1
ATOM 699 C CA . ARG A 1 90 ? 1.635 5.009 5.800 1.00 88.06 90 ARG A CA 1
ATOM 700 C C . ARG A 1 90 ? 0.581 5.435 6.819 1.00 88.06 90 ARG A C 1
ATOM 702 O O . ARG A 1 90 ? 0.523 4.839 7.890 1.00 88.06 90 ARG A O 1
ATOM 709 N N . LEU A 1 91 ? -0.287 6.386 6.461 1.00 90.19 91 LEU A N 1
ATOM 710 C CA . LEU A 1 91 ? -1.389 6.845 7.313 1.00 90.19 91 LEU A CA 1
ATOM 711 C C . LEU A 1 91 ? -2.298 5.679 7.723 1.00 90.19 91 LEU A C 1
ATOM 713 O O . LEU A 1 91 ? -2.509 5.469 8.916 1.00 90.19 91 LEU A O 1
ATOM 717 N N . LEU A 1 92 ? -2.742 4.865 6.761 1.00 86.56 92 LEU A N 1
ATOM 718 C CA . LEU A 1 92 ? -3.585 3.690 7.015 1.00 86.56 92 LEU A CA 1
ATOM 719 C C . LEU A 1 92 ? -2.915 2.657 7.934 1.00 86.56 92 LEU A C 1
ATOM 721 O O . LEU A 1 92 ? -3.555 2.118 8.834 1.00 86.56 92 LEU A O 1
ATOM 725 N N . THR A 1 93 ? -1.619 2.400 7.743 1.00 84.31 93 THR A N 1
ATOM 726 C CA . THR A 1 93 ? -0.856 1.478 8.600 1.00 84.31 93 THR A CA 1
ATOM 727 C C . THR A 1 93 ? -0.744 2.014 10.026 1.00 84.31 93 THR A C 1
ATOM 729 O O . THR A 1 93 ? -0.959 1.279 10.987 1.00 84.31 93 THR A O 1
ATOM 732 N N . THR A 1 94 ? -0.451 3.308 10.182 1.00 85.12 94 THR A N 1
ATOM 733 C CA . THR A 1 94 ? -0.337 3.943 11.505 1.00 85.12 94 THR A CA 1
ATOM 734 C C . THR A 1 94 ? -1.674 4.096 12.231 1.00 85.12 94 THR A C 1
ATOM 736 O O . THR A 1 94 ? -1.693 4.228 13.455 1.00 85.12 94 THR A O 1
ATOM 739 N N . ASP A 1 95 ? -2.789 4.069 11.499 1.00 87.81 95 ASP A N 1
ATOM 740 C CA . ASP A 1 95 ? -4.139 4.147 12.059 1.00 87.81 95 ASP A CA 1
ATOM 741 C C . ASP A 1 95 ? -4.585 2.839 12.716 1.00 87.81 95 ASP A C 1
ATOM 743 O O . ASP A 1 95 ? -5.401 2.855 13.633 1.00 87.81 95 ASP A O 1
ATOM 747 N N . LEU A 1 96 ? -4.033 1.700 12.289 1.00 85.00 96 LEU A N 1
ATOM 748 C CA . LEU A 1 96 ? -4.475 0.367 12.700 1.00 85.00 96 LEU A CA 1
ATOM 749 C C . LEU A 1 96 ? -4.652 0.189 14.226 1.00 85.00 96 LEU A C 1
ATOM 751 O O . LEU A 1 96 ? -5.740 -0.226 14.641 1.00 85.00 96 LEU A O 1
ATOM 755 N N . PRO A 1 97 ? -3.657 0.485 15.087 1.00 85.12 97 PRO A N 1
ATOM 756 C CA . PRO A 1 97 ? -3.835 0.350 16.534 1.00 85.12 97 PRO A CA 1
ATOM 757 C C . PRO A 1 97 ? -4.860 1.344 17.099 1.00 85.12 97 PRO A C 1
ATOM 759 O O . PRO A 1 97 ? -5.670 0.974 17.951 1.00 85.12 97 PRO A O 1
ATOM 762 N N . LYS A 1 98 ? -4.892 2.578 16.573 1.00 88.44 98 LYS A N 1
ATOM 763 C CA . LYS A 1 98 ? -5.835 3.633 16.985 1.00 88.44 98 LYS A CA 1
ATOM 764 C C . LYS A 1 98 ? -7.270 3.201 16.729 1.00 88.44 98 LYS A C 1
ATOM 766 O O . LYS A 1 98 ? -8.117 3.263 17.616 1.00 88.44 98 LYS A O 1
ATOM 771 N N . ARG A 1 99 ? -7.510 2.698 15.521 1.00 85.69 99 ARG A N 1
ATOM 772 C CA . ARG A 1 99 ? -8.801 2.215 15.054 1.00 85.69 99 ARG A CA 1
ATOM 773 C C . ARG A 1 99 ? -9.317 1.052 15.882 1.00 85.69 99 ARG A C 1
ATOM 775 O O . ARG A 1 99 ? -10.483 1.064 16.258 1.00 85.69 99 ARG A O 1
ATOM 782 N N . LYS A 1 100 ? -8.477 0.057 16.197 1.00 85.50 100 LYS A N 1
ATOM 783 C CA . LYS A 1 100 ? -8.893 -1.084 17.035 1.00 85.50 100 LYS A CA 1
ATOM 784 C C . LYS A 1 100 ? -9.459 -0.612 18.373 1.00 85.50 100 LYS A C 1
ATOM 786 O O . LYS A 1 100 ? -10.508 -1.096 18.804 1.00 85.50 100 LYS A O 1
ATOM 791 N N . PHE A 1 101 ? -8.781 0.343 19.007 1.00 89.75 101 PHE A N 1
ATOM 792 C CA . PHE A 1 101 ? -9.222 0.932 20.266 1.00 89.75 101 PHE A CA 1
ATOM 793 C C . PHE A 1 101 ? -10.482 1.785 20.103 1.00 89.75 101 PHE A C 1
ATOM 795 O O . PHE A 1 101 ? -11.470 1.537 20.794 1.00 89.75 101 PHE A O 1
ATOM 802 N N . TYR A 1 102 ? -10.492 2.699 19.132 1.00 87.94 102 TYR A N 1
ATOM 803 C CA . TYR A 1 102 ? -11.645 3.543 18.817 1.00 87.94 102 TYR A CA 1
ATOM 804 C C . TYR A 1 102 ? -12.917 2.724 18.552 1.00 87.94 102 TYR A C 1
ATOM 806 O O . TYR A 1 102 ? -13.927 2.918 19.227 1.00 87.94 102 TYR A O 1
ATOM 814 N N . ASN A 1 103 ? -12.840 1.737 17.653 1.00 84.06 103 ASN A N 1
ATOM 815 C CA . ASN A 1 103 ? -13.965 0.876 17.283 1.00 84.06 103 ASN A CA 1
ATOM 816 C C . ASN A 1 103 ? -14.510 0.092 18.477 1.00 84.06 103 ASN A C 1
ATOM 818 O O . ASN A 1 103 ? -15.713 -0.132 18.578 1.00 84.06 103 ASN A O 1
ATOM 822 N N . SER A 1 104 ? -13.633 -0.294 19.404 1.00 85.56 104 SER A N 1
ATOM 823 C CA . SER A 1 104 ? -14.049 -0.997 20.614 1.00 85.56 104 SER A CA 1
ATOM 824 C C . SER A 1 104 ? -14.840 -0.080 21.545 1.00 85.56 104 SER A C 1
ATOM 826 O O . SER A 1 104 ? -15.891 -0.473 22.039 1.00 85.56 104 SER A O 1
ATOM 828 N N . ILE A 1 105 ? -14.385 1.161 21.740 1.00 88.50 105 ILE A N 1
ATOM 829 C CA . ILE A 1 105 ? -15.078 2.139 22.589 1.00 88.50 105 ILE A CA 1
ATOM 830 C C . ILE A 1 105 ? -16.466 2.470 22.031 1.00 88.50 105 ILE A C 1
ATOM 832 O O . ILE A 1 105 ? -17.435 2.462 22.785 1.00 88.50 105 ILE A O 1
ATOM 836 N N . ILE A 1 106 ? -16.580 2.728 20.725 1.00 83.00 106 ILE A N 1
ATOM 837 C CA . ILE A 1 106 ? -17.861 3.121 20.112 1.00 83.00 106 ILE A CA 1
ATOM 838 C C . ILE A 1 106 ? -18.850 1.952 19.986 1.00 83.00 106 ILE A C 1
ATOM 840 O O . ILE A 1 106 ? -20.059 2.176 19.959 1.00 83.00 106 ILE A O 1
ATOM 844 N N . ALA A 1 107 ? -18.366 0.706 19.922 1.00 80.12 107 ALA A N 1
ATOM 845 C CA . ALA A 1 107 ? -19.224 -0.475 19.853 1.00 80.12 107 ALA A CA 1
ATOM 846 C C . ALA A 1 107 ? -19.847 -0.826 21.214 1.00 80.12 107 ALA A C 1
ATOM 848 O O . ALA A 1 107 ? -20.974 -1.321 21.259 1.00 80.12 107 ALA A O 1
ATOM 849 N N . LEU A 1 108 ? -19.142 -0.550 22.319 1.00 84.06 108 LEU A N 1
ATOM 850 C CA . LEU A 1 108 ? -19.557 -0.940 23.671 1.00 84.06 108 LEU A CA 1
ATOM 851 C C . LEU A 1 108 ? -20.977 -0.493 24.050 1.00 84.06 108 LEU A C 1
ATOM 853 O O . LEU A 1 108 ? -21.732 -1.358 24.487 1.00 84.06 108 LEU A O 1
ATOM 857 N N . PRO A 1 109 ? -21.404 0.771 23.852 1.00 83.12 109 PRO A N 1
ATOM 858 C CA . PRO A 1 109 ? -22.776 1.176 24.162 1.00 83.12 109 PRO A CA 1
ATOM 859 C C . PRO A 1 109 ? -23.830 0.321 23.447 1.00 83.12 109 PRO A C 1
ATOM 861 O O . PRO A 1 109 ? -24.809 -0.102 24.052 1.00 83.12 109 PRO A O 1
ATOM 864 N N . THR A 1 110 ? -23.599 0.001 22.171 1.00 77.81 110 THR A N 1
ATOM 865 C CA . THR A 1 110 ? -24.522 -0.824 21.376 1.00 77.81 110 THR A CA 1
ATOM 866 C C . THR A 1 110 ? -24.563 -2.264 21.886 1.00 77.81 110 THR A C 1
ATOM 868 O O . THR A 1 110 ? -25.641 -2.835 22.026 1.00 77.81 110 THR A O 1
ATOM 871 N N . ILE A 1 111 ? -23.400 -2.839 22.211 1.00 79.50 111 ILE A N 1
ATOM 872 C CA . ILE A 1 111 ? -23.288 -4.196 22.767 1.00 79.50 111 ILE A CA 1
ATOM 873 C C . ILE A 1 111 ? -24.015 -4.290 24.116 1.00 79.50 111 ILE A C 1
ATOM 875 O O . ILE A 1 111 ? -24.733 -5.255 24.365 1.00 79.50 111 ILE A O 1
ATOM 879 N N . LEU A 1 112 ? -23.847 -3.289 24.983 1.00 82.56 112 LEU A N 1
ATOM 880 C CA . LEU A 1 112 ? -24.499 -3.251 26.291 1.00 82.56 112 LEU A CA 1
ATOM 881 C C . LEU A 1 112 ? -26.020 -3.115 26.165 1.00 82.56 112 LEU A C 1
ATOM 883 O O . LEU A 1 112 ? -26.744 -3.860 26.819 1.00 82.56 112 LEU A O 1
ATOM 887 N N . ASN A 1 113 ? -26.505 -2.250 25.275 1.00 77.56 113 ASN A N 1
ATOM 888 C CA . ASN A 1 113 ? -27.941 -2.108 25.021 1.00 77.56 113 ASN A CA 1
ATOM 889 C C . ASN A 1 113 ? -28.570 -3.409 24.489 1.00 77.56 113 ASN A C 1
ATOM 891 O O . ASN A 1 113 ? -29.688 -3.756 24.863 1.00 77.56 113 ASN A O 1
ATOM 895 N N . ASP A 1 114 ? -27.856 -4.163 23.646 1.00 76.31 114 ASP A N 1
ATOM 896 C CA . ASP A 1 114 ? -28.309 -5.480 23.177 1.00 76.31 114 ASP A CA 1
ATOM 897 C C . ASP A 1 114 ? -28.379 -6.513 24.319 1.00 76.31 114 ASP A C 1
ATOM 899 O O . ASP A 1 114 ? -29.342 -7.278 24.415 1.00 76.31 114 ASP A O 1
ATOM 903 N N . LEU A 1 115 ? -27.406 -6.505 25.235 1.00 84.62 115 LEU A N 1
ATOM 904 C CA . LEU A 1 115 ? -27.425 -7.356 26.428 1.00 84.62 115 LEU A CA 1
ATOM 905 C C . LEU A 1 115 ? -28.572 -7.002 27.390 1.00 84.62 115 LEU A C 1
ATOM 907 O O . LEU A 1 115 ? -29.194 -7.910 27.950 1.00 84.62 115 LEU A O 1
ATOM 911 N N . GLU A 1 116 ? -28.883 -5.715 27.567 1.00 90.12 116 GLU A N 1
ATOM 912 C CA . GLU A 1 116 ? -30.046 -5.263 28.346 1.00 90.12 116 GLU A CA 1
ATOM 913 C C . GLU A 1 116 ? -31.357 -5.684 27.680 1.00 90.12 116 GLU A C 1
ATOM 915 O O . GLU A 1 116 ? -32.234 -6.236 28.347 1.00 90.12 116 GLU A O 1
ATOM 920 N N . ALA A 1 117 ? -31.486 -5.513 26.360 1.00 81.94 117 ALA A N 1
ATOM 921 C CA . ALA A 1 117 ? -32.668 -5.948 25.614 1.00 81.94 117 ALA A CA 1
ATOM 922 C C . ALA A 1 117 ? -32.908 -7.464 25.748 1.00 81.94 117 ALA A C 1
ATOM 924 O O . ALA A 1 117 ? -34.049 -7.917 25.864 1.00 81.94 117 ALA A O 1
ATOM 925 N N . LYS A 1 118 ? -31.826 -8.250 25.810 1.00 89.62 118 LYS A N 1
ATOM 926 C CA . LYS A 1 118 ? -31.844 -9.698 26.077 1.00 89.62 118 LYS A CA 1
ATOM 927 C C . LYS A 1 118 ? -32.008 -10.055 27.559 1.00 89.62 118 LYS A C 1
ATOM 929 O O . LYS A 1 118 ? -32.033 -11.241 27.886 1.00 89.62 118 LYS A O 1
ATOM 934 N N . LYS A 1 119 ? -32.130 -9.062 28.447 1.00 92.81 119 LYS A N 1
ATOM 935 C CA . LYS A 1 119 ? -32.235 -9.208 29.909 1.00 92.81 119 LYS A CA 1
ATOM 936 C C . LYS A 1 119 ? -31.069 -9.984 30.534 1.00 92.81 119 LYS A C 1
ATOM 938 O O . LYS A 1 119 ? -31.249 -10.666 31.539 1.00 92.81 119 LYS A O 1
ATOM 943 N N . GLN A 1 120 ? -29.887 -9.913 29.924 1.00 91.00 120 GLN A N 1
ATOM 944 C CA . GLN A 1 120 ? -28.671 -10.557 30.431 1.00 91.00 120 GLN A CA 1
ATOM 945 C C . GLN A 1 120 ? -27.915 -9.663 31.419 1.00 91.00 120 GLN A C 1
ATOM 947 O O . GLN A 1 120 ? -27.229 -10.172 32.301 1.00 91.00 120 GLN A O 1
ATOM 952 N N . ILE A 1 121 ? -28.067 -8.345 31.289 1.00 92.31 121 ILE A N 1
ATOM 953 C CA . ILE A 1 121 ? -27.594 -7.345 32.251 1.00 92.31 121 ILE A CA 1
ATOM 954 C C . ILE A 1 121 ? -28.731 -6.389 32.599 1.00 92.31 121 ILE A C 1
ATOM 956 O O . ILE A 1 121 ? -29.686 -6.249 31.833 1.00 92.31 121 ILE A O 1
ATOM 960 N N . ASP A 1 122 ? -28.622 -5.727 33.745 1.00 92.00 122 ASP A N 1
ATOM 961 C CA . ASP A 1 122 ? -29.549 -4.676 34.147 1.00 92.00 122 ASP A CA 1
ATOM 962 C C . ASP A 1 122 ? -29.034 -3.268 33.786 1.00 92.00 122 ASP A C 1
ATOM 964 O O . ASP A 1 122 ? -27.853 -3.035 33.509 1.00 92.00 122 ASP A O 1
ATOM 968 N N . LYS A 1 123 ? -29.947 -2.294 33.817 1.00 90.56 123 LYS A N 1
ATOM 969 C CA . LYS A 1 123 ? -29.654 -0.890 33.505 1.00 90.56 123 LYS A CA 1
ATOM 970 C C . LYS A 1 123 ? -28.639 -0.252 34.459 1.00 90.56 123 LYS A C 1
ATOM 972 O O . LYS A 1 123 ? -27.926 0.672 34.074 1.00 90.56 123 LYS A O 1
ATOM 977 N N . LYS A 1 124 ? -28.563 -0.729 35.706 1.00 91.81 124 LYS A N 1
ATOM 978 C CA . LYS A 1 124 ? -27.601 -0.233 36.694 1.00 91.81 124 LYS A CA 1
ATOM 979 C C . LYS A 1 124 ? -26.187 -0.673 36.317 1.00 91.81 124 LYS A C 1
ATOM 981 O O . LYS A 1 124 ? -25.280 0.148 36.344 1.00 91.81 124 LYS A O 1
ATOM 986 N N . GLN A 1 125 ? -26.010 -1.919 35.879 1.00 90.38 125 GLN A N 1
ATOM 987 C CA . GLN A 1 125 ? -24.733 -2.429 35.382 1.00 90.38 125 GLN A CA 1
ATOM 988 C C . GLN A 1 125 ? -24.241 -1.648 34.160 1.00 90.38 125 GLN A C 1
ATOM 990 O O . GLN A 1 125 ? -23.037 -1.406 34.063 1.00 90.38 125 GLN A O 1
ATOM 995 N N . ILE A 1 126 ? -25.145 -1.235 33.260 1.00 88.06 126 ILE A N 1
ATOM 996 C CA . ILE A 1 126 ? -24.810 -0.344 32.137 1.00 88.06 126 ILE A CA 1
ATOM 997 C C . ILE A 1 126 ? -24.319 1.003 32.659 1.00 88.06 126 ILE A C 1
ATOM 999 O O . ILE A 1 126 ? -23.198 1.392 32.340 1.00 88.06 126 ILE A O 1
ATOM 1003 N N . LEU A 1 127 ? -25.115 1.672 33.498 1.00 89.44 127 LEU A N 1
ATOM 1004 C CA . LEU A 1 127 ? -24.791 2.994 34.044 1.00 89.44 127 LEU A CA 1
ATOM 1005 C C . LEU A 1 127 ? -23.446 2.992 34.790 1.00 89.44 127 LEU A C 1
ATOM 1007 O O . LEU A 1 127 ? -22.620 3.887 34.615 1.00 89.44 127 LEU A O 1
ATOM 1011 N N . ASP A 1 128 ? -23.185 1.950 35.580 1.00 88.44 128 ASP A N 1
ATOM 1012 C CA . ASP A 1 128 ? -21.925 1.812 36.306 1.00 88.44 128 ASP A CA 1
ATOM 1013 C C . ASP A 1 128 ? -20.735 1.625 35.335 1.00 88.44 128 ASP A C 1
ATOM 1015 O O . ASP A 1 128 ? -19.625 2.092 35.610 1.00 88.44 128 ASP A O 1
ATOM 1019 N N . PHE A 1 129 ? -20.956 0.997 34.171 1.00 92.44 129 PHE A N 1
ATOM 1020 C CA . PHE A 1 129 ? -19.931 0.797 33.141 1.00 92.44 129 PHE A CA 1
ATOM 1021 C C . PHE A 1 129 ? -19.735 2.013 32.217 1.00 92.44 129 PHE A C 1
ATOM 1023 O O . PHE A 1 129 ? -18.652 2.184 31.649 1.00 92.44 129 PHE A O 1
ATOM 1030 N N . GLU A 1 130 ? -20.722 2.903 32.088 1.00 88.38 130 GLU A N 1
ATOM 1031 C CA . GLU A 1 130 ? -20.619 4.126 31.274 1.00 88.38 130 GLU A CA 1
ATOM 1032 C C . GLU A 1 130 ? -19.444 5.011 31.704 1.00 88.38 130 GLU A C 1
ATOM 1034 O O . GLU A 1 130 ? -18.753 5.585 30.861 1.00 88.38 130 GLU A O 1
ATOM 1039 N N . ASN A 1 131 ? -19.134 5.058 33.002 1.00 89.19 131 ASN A N 1
ATOM 1040 C CA . ASN A 1 131 ? -17.973 5.791 33.514 1.00 89.19 131 ASN A CA 1
ATOM 1041 C C . ASN A 1 131 ? -16.642 5.254 32.959 1.00 89.19 131 ASN A C 1
ATOM 1043 O O . ASN A 1 131 ? -15.710 6.026 32.697 1.00 89.19 131 ASN A O 1
ATOM 1047 N N . ILE A 1 132 ? -16.549 3.937 32.745 1.00 91.88 132 ILE A N 1
ATOM 1048 C CA . ILE A 1 132 ? -15.374 3.292 32.147 1.00 91.88 132 ILE A CA 1
ATOM 1049 C C . ILE A 1 132 ? -15.295 3.660 30.664 1.00 91.88 132 ILE A C 1
ATOM 1051 O O . ILE A 1 132 ? -14.225 4.062 30.200 1.00 91.88 132 ILE A O 1
ATOM 1055 N N . ILE A 1 133 ? -16.413 3.597 29.934 1.00 87.62 133 ILE A N 1
ATOM 1056 C CA . ILE A 1 133 ? -16.481 4.003 28.519 1.00 87.62 133 ILE A CA 1
ATOM 1057 C C . ILE A 1 133 ? -16.073 5.474 28.367 1.00 87.62 133 ILE A C 1
ATOM 1059 O O . ILE A 1 133 ? -15.224 5.800 27.534 1.00 87.62 133 ILE A O 1
ATOM 1063 N N . HIS A 1 134 ? -16.600 6.363 29.212 1.00 89.62 134 HIS A N 1
ATOM 1064 C CA . HIS A 1 134 ? -16.290 7.794 29.186 1.00 89.62 134 HIS A CA 1
ATOM 1065 C C . HIS A 1 134 ? -14.815 8.078 29.470 1.00 89.62 134 HIS A C 1
ATOM 1067 O O . HIS A 1 134 ? -14.188 8.895 28.796 1.00 89.62 134 HIS A O 1
ATOM 1073 N N . SER A 1 135 ? -14.228 7.371 30.437 1.00 93.19 135 SER A N 1
ATOM 1074 C CA . SER A 1 135 ? -12.805 7.503 30.767 1.00 93.19 135 SER A CA 1
ATOM 1075 C C . SER A 1 135 ? -11.908 7.079 29.600 1.00 93.19 135 SER A C 1
ATOM 1077 O O . SER A 1 135 ? -10.969 7.798 29.257 1.00 93.19 135 SER A O 1
ATOM 1079 N N . ASN A 1 136 ? -12.235 5.965 28.938 1.00 92.25 136 ASN A N 1
ATOM 1080 C CA . ASN A 1 136 ? -11.513 5.493 27.752 1.00 92.25 136 ASN A CA 1
ATOM 1081 C C . ASN A 1 136 ? -11.694 6.442 26.557 1.00 92.25 136 ASN A C 1
ATOM 1083 O O . ASN A 1 136 ? -10.730 6.736 25.853 1.00 92.25 136 ASN A O 1
ATOM 1087 N N . THR A 1 137 ? -12.897 6.994 26.374 1.00 88.25 137 THR A N 1
ATOM 1088 C CA . THR A 1 137 ? -13.185 8.000 25.338 1.00 88.25 137 THR A CA 1
ATOM 1089 C C . THR A 1 137 ? -12.345 9.260 25.554 1.00 88.25 137 THR A C 1
ATOM 1091 O O . THR A 1 137 ? -11.667 9.722 24.640 1.00 88.25 137 THR A O 1
ATOM 1094 N N . LYS A 1 138 ? -12.305 9.790 26.785 1.00 93.31 138 LYS A N 1
ATOM 1095 C CA . LYS A 1 138 ? -11.459 10.944 27.136 1.00 93.31 138 LYS A CA 1
ATOM 1096 C C . LYS A 1 138 ? -9.977 10.667 26.914 1.00 93.31 138 LYS A C 1
ATOM 1098 O O . LYS A 1 138 ? -9.253 11.546 26.444 1.00 93.31 138 LYS A O 1
ATOM 1103 N N . TRP A 1 139 ? -9.517 9.467 27.265 1.00 94.56 139 TRP A N 1
ATOM 1104 C CA . TRP A 1 139 ? -8.132 9.079 27.031 1.00 94.56 139 TRP A CA 1
ATOM 1105 C C . TRP A 1 139 ? -7.813 9.045 25.534 1.00 94.56 139 TRP A C 1
ATOM 1107 O O . TRP A 1 139 ? -6.809 9.636 25.133 1.00 94.56 139 TRP A O 1
ATOM 1117 N N . TYR A 1 140 ? -8.683 8.435 24.717 1.00 91.19 140 TYR A N 1
ATOM 1118 C CA . TYR A 1 140 ? -8.536 8.405 23.261 1.00 91.19 140 TYR A CA 1
ATOM 1119 C C . TYR A 1 140 ? -8.430 9.822 22.699 1.00 91.19 140 TYR A C 1
ATOM 1121 O O . TYR A 1 140 ? -7.448 10.149 22.039 1.00 91.19 140 TYR A O 1
ATOM 1129 N N . GLU A 1 141 ? -9.377 10.697 23.036 1.00 91.00 141 GLU A N 1
ATOM 1130 C CA . GLU A 1 141 ? -9.405 12.077 22.544 1.00 91.00 141 GLU A CA 1
ATOM 1131 C C . GLU A 1 141 ? -8.123 12.853 22.868 1.00 91.00 141 GLU A C 1
ATOM 1133 O O . GLU A 1 141 ? -7.603 13.590 22.026 1.00 91.00 141 GLU A O 1
ATOM 1138 N N . LYS A 1 142 ? -7.568 12.641 24.066 1.00 94.06 142 LYS A N 1
ATOM 1139 C CA . LYS A 1 142 ? -6.329 13.287 24.506 1.00 94.06 142 LYS A CA 1
ATOM 1140 C C . LYS A 1 142 ? -5.083 12.751 23.791 1.00 94.06 142 LYS A C 1
ATOM 1142 O O . LYS A 1 142 ? -4.160 13.527 23.549 1.00 94.06 142 LYS A O 1
ATOM 1147 N N . HIS A 1 143 ? -5.038 11.461 23.452 1.00 91.75 143 HIS A N 1
ATOM 1148 C CA . HIS A 1 143 ? -3.811 10.799 22.987 1.00 91.75 143 HIS A CA 1
ATOM 1149 C C . HIS A 1 143 ? -3.843 10.324 21.529 1.00 91.75 143 HIS A C 1
ATOM 1151 O O . HIS A 1 143 ? -2.806 9.917 21.008 1.00 91.75 143 HIS A O 1
ATOM 1157 N N . LYS A 1 144 ? -4.968 10.445 20.812 1.00 85.88 144 LYS A N 1
ATOM 1158 C CA . LYS A 1 144 ? -5.137 9.976 19.419 1.00 85.88 144 LYS A CA 1
ATOM 1159 C C . LYS A 1 144 ? -4.073 10.464 18.426 1.00 85.88 144 LYS A C 1
ATOM 1161 O O . LYS A 1 144 ? -3.845 9.827 17.397 1.00 85.88 144 LYS A O 1
ATOM 1166 N N . LYS A 1 145 ? -3.382 11.572 18.721 1.00 85.62 145 LYS A N 1
ATOM 1167 C CA . LYS A 1 145 ? -2.295 12.118 17.886 1.00 85.62 145 LYS A CA 1
ATOM 1168 C C . LYS A 1 145 ? -0.897 11.618 18.263 1.00 85.62 145 LYS A C 1
ATOM 1170 O O . LYS A 1 145 ? -0.069 11.493 17.370 1.00 85.62 145 LYS A O 1
ATOM 1175 N N . THR A 1 146 ? -0.637 11.353 19.541 1.00 86.88 146 THR A N 1
ATOM 1176 C CA . THR A 1 146 ? 0.720 11.158 20.086 1.00 86.88 146 THR A CA 1
ATOM 1177 C C . THR A 1 146 ? 0.983 9.756 20.624 1.00 86.88 146 THR A C 1
ATOM 1179 O O . THR A 1 146 ? 2.145 9.376 20.723 1.00 86.88 146 THR A O 1
ATOM 1182 N N . ALA A 1 147 ? -0.060 8.990 20.956 1.00 88.50 147 ALA A N 1
ATOM 1183 C CA . ALA A 1 147 ? 0.086 7.627 21.455 1.00 88.50 147 ALA A CA 1
ATOM 1184 C C . ALA A 1 147 ? 0.688 6.692 20.399 1.00 88.50 147 ALA A C 1
ATOM 1186 O O . ALA A 1 147 ? 0.354 6.741 19.209 1.00 88.50 147 ALA A O 1
ATOM 1187 N N . THR A 1 148 ? 1.567 5.820 20.875 1.00 87.56 148 THR A N 1
ATOM 1188 C CA . THR A 1 148 ? 2.190 4.740 20.117 1.00 87.56 148 THR A CA 1
ATOM 1189 C C . THR A 1 148 ? 1.286 3.510 20.083 1.00 87.56 148 THR A C 1
ATOM 1191 O O . THR A 1 148 ? 0.310 3.409 20.824 1.00 87.56 148 THR A O 1
ATOM 1194 N N . GLN A 1 149 ? 1.628 2.528 19.245 1.00 85.12 149 GLN A N 1
ATOM 1195 C CA . GLN A 1 149 ? 0.935 1.238 19.227 1.00 85.12 149 GLN A CA 1
ATOM 1196 C C . GLN A 1 149 ? 0.905 0.571 20.611 1.00 85.12 149 GLN A C 1
ATOM 1198 O O . GLN A 1 149 ? -0.140 0.072 21.017 1.00 85.12 149 GLN A O 1
ATOM 1203 N N . ILE A 1 150 ? 2.019 0.622 21.348 1.00 86.00 150 ILE A N 1
ATOM 1204 C CA . ILE A 1 150 ? 2.132 0.026 22.685 1.00 86.00 150 ILE A CA 1
ATOM 1205 C C . ILE A 1 150 ? 1.131 0.674 23.647 1.00 86.00 150 ILE A C 1
ATOM 1207 O O . ILE A 1 150 ? 0.487 -0.033 24.419 1.00 86.00 150 ILE A O 1
ATOM 1211 N N . ASP A 1 151 ? 0.953 1.993 23.570 1.00 90.81 151 ASP A N 1
ATOM 1212 C CA . ASP A 1 151 ? 0.002 2.711 24.424 1.00 90.81 151 ASP A CA 1
ATOM 1213 C C . ASP A 1 151 ? -1.443 2.266 24.146 1.00 90.81 151 ASP A C 1
ATOM 1215 O O . ASP A 1 151 ? -2.198 1.984 25.076 1.00 90.81 151 ASP A O 1
ATOM 1219 N N . PHE A 1 152 ? -1.823 2.132 22.868 1.00 91.56 152 PHE A N 1
ATOM 1220 C CA . PHE A 1 152 ? -3.152 1.633 22.492 1.00 91.56 152 PHE A CA 1
ATOM 1221 C C . PHE A 1 152 ? -3.371 0.174 22.900 1.00 91.56 152 PHE A C 1
ATOM 1223 O O . PHE A 1 152 ? -4.457 -0.168 23.370 1.00 91.56 152 PHE A O 1
ATOM 1230 N N . ASP A 1 153 ? -2.357 -0.681 22.762 1.00 86.62 153 ASP A N 1
ATOM 1231 C CA . ASP A 1 153 ? -2.438 -2.085 23.169 1.00 86.62 153 ASP A CA 1
ATOM 1232 C C . ASP A 1 153 ? -2.585 -2.214 24.698 1.00 86.62 153 ASP A C 1
ATOM 1234 O O . ASP A 1 153 ? -3.377 -3.026 25.189 1.00 86.62 153 ASP A O 1
ATOM 1238 N N . GLN A 1 154 ? -1.892 -1.367 25.467 1.00 89.12 154 GLN A N 1
ATOM 1239 C CA . GLN A 1 154 ? -2.032 -1.305 26.924 1.00 89.12 154 GLN A CA 1
ATOM 1240 C C . GLN A 1 154 ? -3.420 -0.822 27.356 1.00 89.12 154 GLN A C 1
ATOM 1242 O O . GLN A 1 154 ? -4.024 -1.426 28.245 1.00 89.12 154 GLN A O 1
ATOM 1247 N N . GLU A 1 155 ? -3.955 0.234 26.742 1.00 93.56 155 GLU A N 1
ATOM 1248 C CA . GLU A 1 155 ? -5.310 0.703 27.054 1.00 93.56 155 GLU A CA 1
ATOM 1249 C C . GLU A 1 155 ? -6.382 -0.305 26.634 1.00 93.56 155 GLU A C 1
ATOM 1251 O O . GLU A 1 155 ? -7.341 -0.536 27.372 1.00 93.56 155 GLU A O 1
ATOM 1256 N N . MET A 1 156 ? -6.189 -1.006 25.515 1.00 90.31 156 MET A N 1
ATOM 1257 C CA . MET A 1 156 ? -7.054 -2.118 25.127 1.00 90.31 156 MET A CA 1
ATOM 1258 C C . MET A 1 156 ? -7.050 -3.233 26.182 1.00 90.31 156 MET A C 1
ATOM 1260 O O . MET A 1 156 ? -8.105 -3.764 26.540 1.00 90.31 156 MET A O 1
ATOM 1264 N N . LEU A 1 157 ? -5.880 -3.586 26.721 1.00 87.25 157 LEU A N 1
ATOM 1265 C CA . LEU A 1 157 ? -5.766 -4.584 27.784 1.00 87.25 157 LEU A CA 1
ATOM 1266 C C . LEU A 1 157 ? -6.453 -4.121 29.079 1.00 87.25 157 LEU A C 1
ATOM 1268 O O . LEU A 1 157 ? -7.149 -4.911 29.727 1.00 87.25 157 LEU A O 1
ATOM 1272 N N . LYS A 1 158 ? -6.306 -2.841 29.444 1.00 93.06 158 LYS A N 1
ATOM 1273 C CA . LYS A 1 158 ? -7.015 -2.242 30.587 1.00 93.06 158 LYS A CA 1
ATOM 1274 C C . LYS A 1 158 ? -8.526 -2.295 30.386 1.00 93.06 158 LYS A C 1
ATOM 1276 O O . LYS A 1 158 ? -9.236 -2.700 31.304 1.00 93.06 158 LYS A O 1
ATOM 1281 N N . LEU A 1 159 ? -9.014 -1.970 29.189 1.00 92.38 159 LEU A N 1
ATOM 1282 C CA . LEU A 1 159 ? -10.430 -2.062 28.843 1.00 92.38 159 LEU A CA 1
ATOM 1283 C C . LEU A 1 159 ? -10.950 -3.496 29.004 1.00 92.38 159 LEU A C 1
ATOM 1285 O O . LEU A 1 159 ? -11.927 -3.706 29.721 1.00 92.38 159 LEU A O 1
ATOM 1289 N N . LYS A 1 160 ? -10.260 -4.494 28.432 1.00 89.38 160 LYS A N 1
ATOM 1290 C CA . LYS A 1 160 ? -10.613 -5.918 28.595 1.00 89.38 160 LYS A CA 1
ATOM 1291 C C . LYS A 1 160 ? -10.630 -6.345 30.066 1.00 89.38 160 LYS A C 1
ATOM 1293 O O . LYS A 1 160 ? -11.54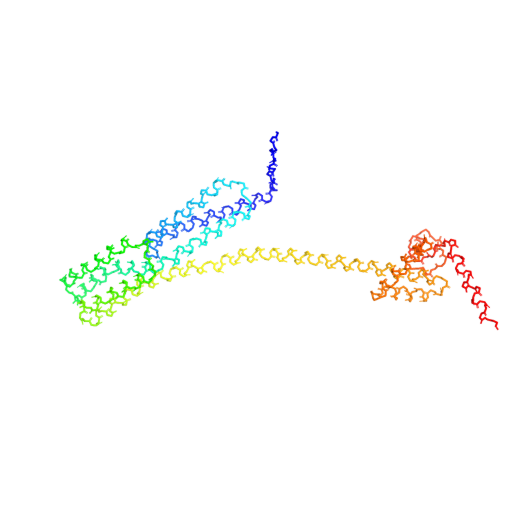7 -7.039 30.494 1.00 89.38 160 LYS A O 1
ATOM 1298 N N . THR A 1 161 ? -9.659 -5.888 30.852 1.00 88.94 161 THR A N 1
ATOM 1299 C CA . THR A 1 161 ? -9.584 -6.168 32.294 1.00 88.94 161 THR A CA 1
ATOM 1300 C C . THR A 1 161 ? -10.758 -5.550 33.053 1.00 88.94 161 THR A C 1
ATOM 1302 O O . THR A 1 161 ? -11.335 -6.194 33.928 1.00 88.94 161 THR A O 1
ATOM 1305 N N . ASN A 1 162 ? -11.137 -4.316 32.718 1.00 92.62 162 ASN A N 1
ATOM 1306 C CA . ASN A 1 162 ? -12.269 -3.636 33.338 1.00 92.62 162 ASN A CA 1
ATOM 1307 C C . ASN A 1 162 ? -13.600 -4.315 32.990 1.00 92.62 162 ASN A C 1
ATOM 1309 O O . ASN A 1 162 ? -14.433 -4.465 33.878 1.00 92.62 162 ASN A O 1
ATOM 1313 N N . ILE A 1 163 ? -13.769 -4.803 31.753 1.00 91.81 163 ILE A N 1
ATOM 1314 C CA . ILE A 1 163 ? -14.924 -5.629 31.357 1.00 91.81 163 ILE A CA 1
ATOM 1315 C C . ILE A 1 163 ? -15.020 -6.863 32.264 1.00 91.81 163 ILE A C 1
ATOM 1317 O O . ILE A 1 163 ? -16.057 -7.080 32.884 1.00 91.81 163 ILE A O 1
ATOM 1321 N N . SER A 1 164 ? -13.933 -7.627 32.411 1.00 89.50 164 SER A N 1
ATOM 1322 C CA . SER A 1 164 ? -13.923 -8.843 33.239 1.00 89.50 164 SER A CA 1
ATOM 1323 C C . SER A 1 164 ? -14.139 -8.579 34.732 1.00 89.50 164 SER A C 1
ATOM 1325 O O . SER A 1 164 ? -14.683 -9.422 35.436 1.00 89.50 164 SER A O 1
ATOM 1327 N N . LYS A 1 165 ? -13.694 -7.424 35.243 1.00 91.12 165 LYS A N 1
ATOM 1328 C CA . LYS A 1 165 ? -13.923 -7.032 36.643 1.00 91.12 165 LYS A CA 1
ATOM 1329 C C . LYS A 1 165 ? -15.368 -6.614 36.894 1.00 91.12 165 LYS A C 1
ATOM 1331 O O . LYS A 1 165 ? -15.897 -6.882 37.971 1.00 91.12 165 LYS A O 1
ATOM 1336 N N . HIS A 1 166 ? -15.978 -5.935 35.926 1.00 92.75 166 HIS A N 1
ATOM 1337 C CA . HIS A 1 166 ? -17.326 -5.390 36.056 1.00 92.75 166 HIS A CA 1
ATOM 1338 C C . HIS A 1 166 ? -18.402 -6.455 35.865 1.00 92.75 166 HIS A C 1
ATOM 1340 O O . HIS A 1 166 ? -19.324 -6.577 36.671 1.00 92.75 166 HIS A O 1
ATOM 1346 N N . PHE A 1 167 ? -18.263 -7.268 34.819 1.00 91.75 167 PHE A N 1
ATOM 1347 C CA . PHE A 1 167 ? -19.196 -8.339 34.502 1.00 91.75 167 PHE A CA 1
ATOM 1348 C C . PHE A 1 167 ? -18.673 -9.654 35.081 1.00 91.75 167 PHE A C 1
ATOM 1350 O O . PHE A 1 167 ? -17.717 -10.236 34.582 1.00 91.75 167 PHE A O 1
ATOM 1357 N N . LYS A 1 168 ? -19.307 -10.129 36.158 1.00 85.44 168 LYS A N 1
ATOM 1358 C CA . LYS A 1 168 ? -18.903 -11.366 36.852 1.00 85.44 168 LYS A CA 1
ATOM 1359 C C . LYS A 1 168 ? -19.256 -12.643 36.080 1.00 85.44 168 LYS A C 1
ATOM 1361 O O . LYS A 1 168 ? -18.669 -13.688 36.340 1.00 85.44 168 LYS A O 1
ATOM 1366 N N . ASP A 1 169 ? -20.224 -12.573 35.166 1.00 90.94 169 ASP A N 1
ATOM 1367 C CA . ASP A 1 169 ? -20.632 -13.713 34.345 1.00 90.94 169 ASP A CA 1
ATOM 1368 C C . ASP A 1 169 ? -19.668 -13.900 33.164 1.00 90.94 169 ASP A C 1
ATOM 1370 O O . ASP A 1 169 ? -19.577 -13.059 32.264 1.00 90.94 169 ASP A O 1
ATOM 1374 N N . ALA A 1 170 ? -18.984 -15.044 33.145 1.00 89.00 170 ALA A N 1
ATOM 1375 C CA . ALA A 1 170 ? -18.048 -15.416 32.091 1.00 89.00 170 ALA A CA 1
ATOM 1376 C C . ALA A 1 170 ? -18.692 -15.457 30.692 1.00 89.00 170 ALA A C 1
ATOM 1378 O O . ALA A 1 170 ? -18.022 -15.138 29.708 1.00 89.00 170 ALA A O 1
ATOM 1379 N N . LYS A 1 171 ? -19.982 -15.806 30.577 1.00 88.88 171 LYS A N 1
ATOM 1380 C CA . LYS A 1 171 ? -20.699 -15.821 29.291 1.00 88.88 171 LYS A CA 1
ATOM 1381 C C . LYS A 1 171 ? -20.889 -14.411 28.743 1.00 88.88 171 LYS A C 1
ATOM 1383 O O . LYS A 1 171 ? -20.699 -14.195 27.550 1.00 88.88 171 LYS A O 1
ATOM 1388 N N . ILE A 1 172 ? -21.204 -13.452 29.612 1.00 89.81 172 ILE A N 1
ATOM 1389 C CA . ILE A 1 172 ? -21.368 -12.041 29.241 1.00 89.81 172 ILE A CA 1
ATOM 1390 C C . ILE A 1 172 ? -20.020 -11.446 28.834 1.00 89.81 172 ILE A C 1
ATOM 1392 O O . ILE A 1 172 ? -19.916 -10.820 27.782 1.00 89.81 172 ILE A O 1
ATOM 1396 N N . VAL A 1 173 ? -18.964 -11.704 29.613 1.00 87.56 173 VAL A N 1
ATOM 1397 C CA . VAL A 1 173 ? -17.601 -11.261 29.280 1.00 87.56 173 VAL A CA 1
ATOM 1398 C C . VAL A 1 173 ? -17.158 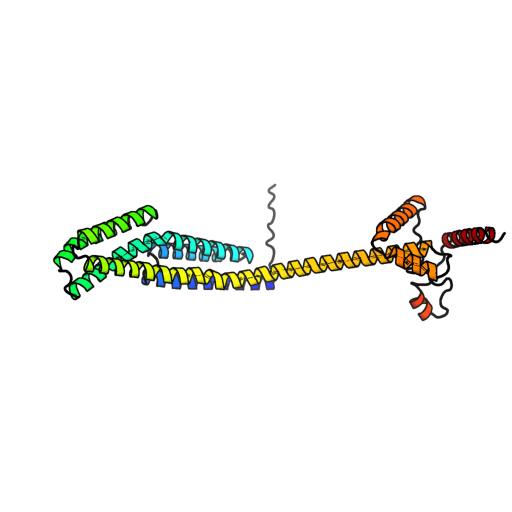-11.817 27.927 1.00 87.56 173 VAL A C 1
ATOM 1400 O O . VAL A 1 173 ? -16.677 -11.061 27.084 1.00 87.56 173 VAL A O 1
ATOM 1403 N N . SER A 1 174 ? -17.358 -13.118 27.695 1.00 82.31 174 SER A N 1
ATOM 1404 C CA . SER A 1 174 ? -17.014 -13.769 26.428 1.00 82.31 174 SER A CA 1
ATOM 1405 C C . SER A 1 174 ? -17.809 -13.191 25.255 1.00 82.31 174 SER A C 1
ATOM 1407 O O . SER A 1 174 ? -17.226 -12.904 24.209 1.00 82.31 174 SER A O 1
ATOM 1409 N N . TYR A 1 175 ? -19.109 -12.938 25.437 1.00 82.06 175 TYR A N 1
ATOM 1410 C CA . TYR A 1 175 ? -19.933 -12.294 24.418 1.00 82.06 175 TYR A CA 1
ATOM 1411 C C . TYR A 1 175 ? -19.403 -10.905 24.059 1.00 82.06 175 TYR A C 1
ATOM 1413 O O . TYR A 1 175 ? -19.131 -10.647 22.888 1.00 82.06 175 TYR A O 1
ATOM 1421 N N . ILE A 1 176 ? -19.180 -10.036 25.052 1.00 84.19 176 ILE A N 1
ATOM 1422 C CA . ILE A 1 176 ? -18.660 -8.682 24.822 1.00 84.19 176 ILE A CA 1
ATOM 1423 C C . ILE A 1 176 ? -17.319 -8.756 24.086 1.00 84.19 176 ILE A C 1
ATOM 1425 O O . ILE A 1 176 ? -17.145 -8.088 23.071 1.00 84.19 176 ILE A O 1
ATOM 1429 N N . GLN A 1 177 ? -16.391 -9.602 24.541 1.00 87.25 177 GLN A N 1
ATOM 1430 C CA . GLN A 1 177 ? -15.089 -9.765 23.891 1.00 87.25 177 GLN A CA 1
ATOM 1431 C C . GLN A 1 177 ? -15.220 -10.224 22.432 1.00 87.25 177 GLN A C 1
ATOM 1433 O O . GLN A 1 177 ? -14.568 -9.642 21.569 1.00 87.25 177 GLN A O 1
ATOM 1438 N N . SER A 1 178 ? -16.110 -11.178 22.136 1.00 77.88 178 SER A N 1
ATOM 1439 C CA . SER A 1 178 ? -16.356 -11.639 20.762 1.00 77.88 178 SER A CA 1
ATOM 1440 C C . SER A 1 178 ? -16.906 -10.533 19.851 1.00 77.88 178 SER A C 1
ATOM 1442 O O . SER A 1 178 ? -16.471 -10.393 18.710 1.00 77.88 178 SER A O 1
ATOM 1444 N N . GLN A 1 179 ? -17.813 -9.693 20.362 1.00 79.94 179 GLN A N 1
ATOM 1445 C CA . GLN A 1 179 ? -18.375 -8.572 19.606 1.00 79.94 179 GLN A CA 1
ATOM 1446 C C . GLN A 1 179 ? -17.331 -7.475 19.359 1.00 79.94 179 GLN A C 1
ATOM 1448 O O . GLN A 1 179 ? -17.296 -6.882 18.281 1.00 79.94 179 GLN A O 1
ATOM 1453 N N . LEU A 1 180 ? -16.436 -7.232 20.322 1.00 83.94 180 LEU A N 1
ATOM 1454 C CA . LEU A 1 180 ? -15.313 -6.310 20.141 1.00 83.94 180 LEU A CA 1
ATOM 1455 C C . LEU A 1 180 ? -14.317 -6.827 19.102 1.00 83.94 180 LEU A C 1
ATOM 1457 O O . LEU A 1 180 ? -13.867 -6.061 18.252 1.00 83.94 180 LEU A O 1
ATOM 1461 N N . GLU A 1 181 ? -13.992 -8.118 19.129 1.00 83.88 181 GLU A N 1
ATOM 1462 C CA . GLU A 1 181 ? -13.130 -8.737 18.119 1.00 83.88 181 GLU A CA 1
ATOM 1463 C C . GLU A 1 181 ? -13.756 -8.659 16.725 1.00 83.88 181 GLU A C 1
ATOM 1465 O O . GLU A 1 181 ? -13.070 -8.296 15.770 1.00 83.88 181 GLU A O 1
ATOM 1470 N N . PHE A 1 182 ? -15.065 -8.888 16.610 1.00 74.75 182 PHE A N 1
ATOM 1471 C CA . PHE A 1 182 ? -15.797 -8.713 15.358 1.00 74.75 182 PHE A CA 1
ATOM 1472 C C . PHE A 1 182 ? -15.739 -7.263 14.845 1.00 74.75 182 PHE A C 1
ATOM 1474 O O . PHE A 1 182 ? -15.395 -7.033 13.683 1.00 74.75 182 PHE A O 1
ATOM 1481 N N . ALA A 1 183 ? -15.978 -6.271 15.712 1.00 71.31 183 ALA A N 1
ATOM 1482 C CA . ALA A 1 183 ? -15.872 -4.849 15.366 1.00 71.31 183 ALA A CA 1
ATOM 1483 C C . ALA A 1 183 ? -14.448 -4.449 14.926 1.00 71.31 183 ALA A C 1
ATOM 1485 O O . ALA A 1 183 ? -14.263 -3.606 14.043 1.00 71.31 183 ALA A O 1
ATOM 1486 N N . GLN A 1 184 ? -13.422 -5.080 15.503 1.00 79.19 184 GLN A N 1
ATOM 1487 C CA . GLN A 1 184 ? -12.031 -4.903 15.088 1.00 79.19 184 GLN A CA 1
ATOM 1488 C C . GLN A 1 184 ? -11.749 -5.581 13.737 1.00 79.19 184 GLN A C 1
ATOM 1490 O O . GLN A 1 184 ? -11.077 -4.991 12.890 1.00 79.19 184 GLN A O 1
ATOM 1495 N N . GLN A 1 185 ? -12.259 -6.791 13.501 1.00 72.06 185 GLN A N 1
ATOM 1496 C CA . GLN A 1 185 ? -12.014 -7.563 12.277 1.00 72.06 185 GLN A CA 1
ATOM 1497 C C . GLN A 1 185 ? -12.698 -6.974 11.039 1.00 72.06 185 GLN A C 1
ATOM 1499 O O . GLN A 1 185 ? -12.043 -6.868 10.003 1.00 72.06 185 GLN A O 1
ATOM 1504 N N . LEU A 1 186 ? -13.947 -6.507 11.156 1.00 64.25 186 LEU A N 1
ATOM 1505 C CA . LEU A 1 186 ? -14.666 -5.781 10.092 1.00 64.25 186 LEU A CA 1
ATOM 1506 C C . LEU A 1 186 ? -13.846 -4.610 9.535 1.00 64.25 186 LEU A C 1
ATOM 1508 O O . LEU A 1 186 ? -13.825 -4.354 8.332 1.00 64.25 186 LEU A O 1
ATOM 1512 N N . SER A 1 187 ? -13.124 -3.922 10.420 1.00 59.81 187 SER A N 1
ATOM 1513 C CA . SER A 1 187 ? -12.267 -2.801 10.045 1.00 59.81 187 SER A CA 1
ATOM 1514 C C . SER A 1 187 ? -10.964 -3.235 9.355 1.00 59.81 187 SER A C 1
ATOM 1516 O O . SER A 1 187 ? -10.428 -2.508 8.518 1.00 59.81 187 SER A O 1
ATOM 1518 N N . ASN A 1 188 ? -10.461 -4.437 9.658 1.00 61.09 188 ASN A N 1
ATOM 1519 C CA . ASN A 1 188 ? -9.222 -4.971 9.087 1.00 61.09 188 ASN A CA 1
ATOM 1520 C C . ASN A 1 188 ? -9.443 -5.568 7.692 1.00 61.09 188 ASN A C 1
ATOM 1522 O O . ASN A 1 188 ? -8.649 -5.292 6.798 1.00 61.09 188 ASN A O 1
ATOM 1526 N N . SER A 1 189 ? -10.538 -6.303 7.466 1.00 58.47 189 SER A N 1
ATOM 1527 C CA . SER A 1 189 ? -10.842 -6.913 6.161 1.00 58.47 189 SER A CA 1
ATOM 1528 C C . SER A 1 189 ? -11.117 -5.871 5.071 1.00 58.47 189 SER A C 1
ATOM 1530 O O . SER A 1 189 ? -10.706 -6.033 3.920 1.00 58.47 189 SER A O 1
ATOM 1532 N N . ALA A 1 190 ? -11.769 -4.761 5.427 1.00 55.12 190 ALA A N 1
ATOM 1533 C CA . ALA A 1 190 ? -11.975 -3.638 4.516 1.00 55.12 190 ALA A CA 1
ATOM 1534 C C . ALA A 1 190 ? -10.639 -2.961 4.147 1.00 55.12 190 ALA A C 1
ATOM 1536 O O . ALA A 1 190 ? -10.400 -2.669 2.972 1.00 55.12 190 ALA A O 1
ATOM 1537 N N . LEU A 1 191 ? -9.722 -2.819 5.113 1.00 56.75 191 LEU A N 1
ATOM 1538 C CA . LEU A 1 191 ? -8.378 -2.286 4.886 1.00 56.75 191 LEU A CA 1
ATOM 1539 C C . LEU A 1 191 ? -7.523 -3.212 4.008 1.00 56.75 191 LEU A C 1
ATOM 1541 O O . LEU A 1 191 ? -6.911 -2.739 3.056 1.00 56.75 191 LEU A O 1
ATOM 1545 N N . GLU A 1 192 ? -7.511 -4.519 4.275 1.00 54.84 192 GLU A N 1
ATOM 1546 C CA . GLU A 1 192 ? -6.798 -5.506 3.454 1.00 54.84 192 GLU A CA 1
ATOM 1547 C C . GLU A 1 192 ? -7.321 -5.525 2.016 1.00 54.84 192 GLU A C 1
ATOM 1549 O O . GLU A 1 192 ? -6.535 -5.622 1.082 1.00 54.84 192 GLU A O 1
ATOM 1554 N N . SER A 1 193 ? -8.626 -5.338 1.798 1.00 54.59 193 SER A N 1
ATOM 1555 C CA . SER A 1 193 ? -9.181 -5.212 0.444 1.00 54.59 193 SER A CA 1
ATOM 1556 C C . SER A 1 193 ? -8.706 -3.945 -0.289 1.00 54.59 193 SER A C 1
ATOM 1558 O O . SER A 1 193 ? -8.526 -3.963 -1.510 1.00 54.59 193 SER A O 1
ATOM 1560 N N . ASN A 1 194 ? -8.457 -2.856 0.446 1.00 52.16 194 ASN A N 1
ATOM 1561 C CA . ASN A 1 194 ? -7.962 -1.587 -0.088 1.00 52.16 194 ASN A CA 1
ATOM 1562 C C . ASN A 1 194 ? -6.432 -1.593 -0.272 1.00 52.16 194 ASN A C 1
ATOM 1564 O O . ASN A 1 194 ? -5.937 -1.027 -1.247 1.00 52.16 194 ASN A O 1
ATOM 1568 N N . LEU A 1 195 ? -5.695 -2.301 0.591 1.00 52.72 195 LEU A N 1
ATOM 1569 C CA . LEU A 1 195 ? -4.253 -2.536 0.474 1.00 52.72 195 LEU A CA 1
ATOM 1570 C C . LEU A 1 195 ? -3.932 -3.559 -0.630 1.00 52.72 195 LEU A C 1
ATOM 1572 O O . LEU A 1 195 ? -3.066 -3.291 -1.451 1.00 52.72 195 LEU A O 1
ATOM 1576 N N . ASN A 1 196 ? -4.685 -4.657 -0.759 1.00 46.28 196 ASN A N 1
ATOM 1577 C CA . ASN A 1 196 ? -4.465 -5.699 -1.779 1.00 46.28 196 ASN A CA 1
ATOM 1578 C C . ASN A 1 196 ? -4.901 -5.280 -3.197 1.00 46.28 196 ASN A C 1
ATOM 1580 O O . ASN A 1 196 ? -4.468 -5.869 -4.189 1.00 46.28 196 ASN A O 1
ATOM 1584 N N . LYS A 1 197 ? -5.723 -4.229 -3.350 1.00 49.91 197 LYS A N 1
ATOM 1585 C CA . LYS A 1 197 ? -5.974 -3.607 -4.668 1.00 49.91 197 LYS A CA 1
ATOM 1586 C C . LYS A 1 197 ? -4.712 -2.944 -5.252 1.00 49.91 197 LYS A C 1
ATOM 1588 O O . LYS A 1 197 ? -4.650 -2.772 -6.473 1.00 49.91 197 LYS A O 1
ATOM 1593 N N . LYS A 1 198 ? -3.702 -2.640 -4.420 1.00 44.91 198 LYS A N 1
ATOM 1594 C CA . LYS A 1 198 ? -2.358 -2.193 -4.832 1.00 44.91 198 LYS A CA 1
ATOM 1595 C C . LYS A 1 198 ? -1.672 -3.241 -5.717 1.00 44.91 198 LYS A C 1
ATOM 1597 O O . LYS A 1 198 ? -1.184 -2.891 -6.791 1.00 44.91 198 LYS A O 1
ATOM 1602 N N . ASP A 1 199 ? -1.754 -4.518 -5.352 1.00 46.69 199 ASP A N 1
ATOM 1603 C CA . ASP A 1 199 ? -0.976 -5.590 -5.993 1.00 46.69 199 ASP A CA 1
ATOM 1604 C C . ASP A 1 199 ? -1.511 -6.022 -7.362 1.00 46.69 199 ASP A C 1
ATOM 1606 O O . ASP A 1 199 ? -0.802 -6.651 -8.136 1.00 46.69 199 ASP A O 1
ATOM 1610 N N . LYS A 1 200 ? -2.750 -5.668 -7.725 1.00 43.19 200 LYS A N 1
ATOM 1611 C CA . LYS A 1 200 ? -3.303 -6.001 -9.054 1.00 43.19 200 LYS A CA 1
ATOM 1612 C C . LYS A 1 200 ? -3.309 -4.835 -10.039 1.00 43.19 200 LYS A C 1
ATOM 1614 O O . LYS A 1 200 ? -3.288 -5.071 -11.247 1.00 43.19 200 LYS A O 1
ATOM 1619 N N . LYS A 1 201 ? -3.362 -3.586 -9.560 1.00 44.72 201 LYS A N 1
ATOM 1620 C CA . LYS A 1 201 ? -3.489 -2.398 -10.428 1.00 44.72 201 LYS A CA 1
ATOM 1621 C C . LYS A 1 201 ? -2.161 -1.661 -10.636 1.00 44.72 201 LYS A C 1
ATOM 1623 O O . LYS A 1 201 ? -1.890 -1.270 -11.769 1.00 44.72 201 LYS A O 1
ATOM 1628 N N . ASN A 1 202 ? -1.312 -1.554 -9.606 1.00 42.53 202 ASN A N 1
ATOM 1629 C CA . ASN A 1 202 ? 0.046 -1.022 -9.771 1.00 42.53 202 ASN A CA 1
ATOM 1630 C C . ASN A 1 202 ? 0.962 -2.032 -10.464 1.00 42.53 202 ASN A C 1
ATOM 1632 O O . ASN A 1 202 ? 1.727 -1.621 -11.324 1.00 42.53 202 ASN A O 1
ATOM 1636 N N . GLN A 1 203 ? 0.808 -3.336 -10.208 1.00 38.62 203 GLN A N 1
ATOM 1637 C CA . GLN A 1 203 ? 1.535 -4.377 -10.944 1.00 38.62 203 GLN A CA 1
ATOM 1638 C C . GLN A 1 203 ? 1.246 -4.300 -12.449 1.00 38.62 203 GLN A C 1
ATOM 1640 O O . GLN A 1 203 ? 2.170 -4.294 -13.236 1.00 38.62 203 GLN A O 1
ATOM 1645 N N . LYS A 1 204 ? -0.006 -4.072 -12.874 1.00 43.62 204 LYS A N 1
ATOM 1646 C CA . LYS A 1 204 ? -0.347 -3.912 -14.303 1.00 43.62 204 LYS A CA 1
ATOM 1647 C C . LYS A 1 204 ? 0.314 -2.703 -14.983 1.00 43.62 204 LYS A C 1
ATOM 1649 O O . LYS A 1 204 ? 0.719 -2.807 -16.136 1.00 43.62 204 LYS A O 1
ATOM 1654 N N . LEU A 1 205 ? 0.397 -1.562 -14.296 1.00 40.47 205 LEU A N 1
ATOM 1655 C CA . LEU A 1 205 ? 1.023 -0.334 -14.814 1.00 40.47 205 LEU A CA 1
ATOM 1656 C C . LEU A 1 205 ? 2.558 -0.421 -14.780 1.00 40.47 205 LEU A C 1
ATOM 1658 O O . LEU A 1 205 ? 3.228 0.002 -15.722 1.00 40.47 205 LEU A O 1
ATOM 1662 N N . ILE A 1 206 ? 3.113 -1.026 -13.730 1.00 40.28 206 ILE A N 1
ATOM 1663 C CA . ILE A 1 206 ? 4.546 -1.294 -13.583 1.00 40.28 206 ILE A CA 1
ATOM 1664 C C . ILE A 1 206 ? 4.988 -2.360 -14.593 1.00 40.28 206 ILE A C 1
ATOM 1666 O O . ILE A 1 206 ? 5.963 -2.132 -15.293 1.00 40.28 206 ILE A O 1
ATOM 1670 N N . ASP A 1 207 ? 4.236 -3.443 -14.789 1.00 40.84 207 ASP A N 1
ATOM 1671 C CA . ASP A 1 207 ? 4.497 -4.473 -15.803 1.00 40.84 207 ASP A CA 1
ATOM 1672 C C . ASP A 1 207 ? 4.422 -3.891 -17.223 1.00 40.84 207 ASP A C 1
ATOM 1674 O O . ASP A 1 207 ? 5.223 -4.256 -18.079 1.00 40.84 207 ASP A O 1
ATOM 1678 N N . GLN A 1 208 ? 3.522 -2.937 -17.498 1.00 45.50 208 GLN A N 1
ATOM 1679 C CA . GLN A 1 208 ? 3.484 -2.227 -18.787 1.00 45.50 208 GLN A CA 1
ATOM 1680 C C . GLN A 1 208 ? 4.699 -1.310 -18.996 1.00 45.50 208 GLN A C 1
ATOM 1682 O O . GLN A 1 208 ? 5.232 -1.235 -20.100 1.00 45.50 208 GLN A O 1
ATOM 1687 N N . THR A 1 209 ? 5.179 -0.647 -17.945 1.00 38.97 209 THR A N 1
ATOM 1688 C CA . THR A 1 209 ? 6.320 0.279 -18.043 1.00 38.97 209 THR A CA 1
ATOM 1689 C C . THR A 1 209 ? 7.656 -0.477 -18.068 1.00 38.97 209 THR A C 1
ATOM 1691 O O . THR A 1 209 ? 8.522 -0.181 -18.890 1.00 38.97 209 THR A O 1
ATOM 1694 N N . ILE A 1 210 ? 7.794 -1.522 -17.246 1.00 40.22 210 ILE A N 1
ATOM 1695 C CA . ILE A 1 210 ? 8.936 -2.444 -17.222 1.00 40.22 210 ILE A CA 1
ATOM 1696 C C . ILE A 1 210 ? 8.994 -3.259 -18.515 1.00 40.22 210 ILE A C 1
ATOM 1698 O O . ILE A 1 210 ? 10.087 -3.435 -19.038 1.00 40.22 210 ILE A O 1
ATOM 1702 N N . SER A 1 211 ? 7.865 -3.703 -19.083 1.00 39.12 211 SER A N 1
ATOM 1703 C CA . SER A 1 211 ? 7.873 -4.396 -20.383 1.00 39.12 211 SER A CA 1
ATOM 1704 C C . SER A 1 211 ? 8.252 -3.469 -21.537 1.00 39.12 211 SER A C 1
ATOM 1706 O O . SER A 1 211 ? 8.998 -3.885 -22.417 1.00 39.12 211 SER A O 1
ATOM 1708 N N . LEU A 1 212 ? 7.838 -2.197 -21.530 1.00 40.19 212 LEU A N 1
ATOM 1709 C CA . LEU A 1 212 ? 8.315 -1.212 -22.508 1.00 40.19 212 LEU A CA 1
ATOM 1710 C C . LEU A 1 212 ? 9.824 -0.968 -22.373 1.00 40.19 212 LEU A C 1
ATOM 1712 O O . LEU A 1 212 ? 10.543 -0.980 -23.371 1.00 40.19 212 LEU A O 1
ATOM 1716 N N . GLN A 1 213 ? 10.325 -0.814 -21.148 1.00 36.34 213 GLN A N 1
ATOM 1717 C CA . GLN A 1 213 ? 11.743 -0.564 -20.893 1.00 36.34 213 GLN A CA 1
ATOM 1718 C C . GLN A 1 213 ? 12.610 -1.809 -21.152 1.00 36.34 213 GLN A C 1
ATOM 1720 O O . GLN A 1 213 ? 13.697 -1.691 -21.718 1.00 36.34 213 GLN A O 1
ATOM 1725 N N . SER A 1 214 ? 12.119 -3.014 -20.837 1.00 43.88 214 SER A N 1
ATOM 1726 C CA . SER A 1 214 ? 12.784 -4.273 -21.183 1.00 43.88 214 SER A CA 1
ATOM 1727 C C . SER A 1 214 ? 12.756 -4.518 -22.684 1.00 43.88 214 SER A C 1
ATOM 1729 O O . SER A 1 214 ? 13.745 -4.988 -23.226 1.00 43.88 214 SER A O 1
ATOM 1731 N N . ASN A 1 215 ? 11.673 -4.166 -23.381 1.00 43.38 215 ASN A N 1
ATOM 1732 C CA . ASN A 1 215 ? 11.595 -4.290 -24.835 1.00 43.38 215 ASN A CA 1
ATOM 1733 C C . ASN A 1 215 ? 12.553 -3.318 -25.528 1.00 43.38 215 ASN A C 1
ATOM 1735 O O . ASN A 1 215 ? 13.257 -3.733 -26.441 1.00 43.38 215 ASN A O 1
ATOM 1739 N N . ILE A 1 216 ? 12.674 -2.075 -25.052 1.00 48.25 216 ILE A N 1
ATOM 1740 C CA . ILE A 1 216 ? 13.664 -1.112 -25.561 1.00 48.25 216 ILE A CA 1
ATOM 1741 C C . ILE A 1 216 ? 15.091 -1.599 -25.282 1.00 48.25 216 ILE A C 1
ATOM 1743 O O . ILE A 1 216 ? 15.917 -1.608 -26.192 1.00 48.25 216 ILE A O 1
ATOM 1747 N N . ASN A 1 217 ? 15.380 -2.077 -24.069 1.00 44.31 217 ASN A N 1
ATOM 1748 C CA . ASN A 1 217 ? 16.703 -2.605 -23.725 1.00 44.31 217 ASN A CA 1
ATOM 1749 C C . ASN A 1 217 ? 17.039 -3.889 -24.500 1.00 44.31 217 ASN A C 1
ATOM 1751 O O . ASN A 1 217 ? 18.178 -4.064 -24.931 1.00 44.31 217 ASN A O 1
ATOM 1755 N N . ASN A 1 218 ? 16.058 -4.760 -24.747 1.00 49.25 218 ASN A N 1
ATOM 1756 C CA . ASN A 1 218 ? 16.225 -5.971 -25.550 1.00 49.25 218 ASN A CA 1
ATOM 1757 C C . ASN A 1 218 ? 16.395 -5.642 -27.036 1.00 49.25 218 ASN A C 1
ATOM 1759 O O . ASN A 1 218 ? 17.247 -6.242 -27.690 1.00 49.25 218 ASN A O 1
ATOM 1763 N N . MET A 1 219 ? 15.658 -4.664 -27.570 1.00 54.47 219 MET A N 1
ATOM 1764 C CA . MET A 1 219 ? 15.847 -4.163 -28.934 1.00 54.47 219 MET A CA 1
ATOM 1765 C C . MET A 1 219 ? 17.215 -3.504 -29.096 1.00 54.47 219 MET A C 1
ATOM 1767 O O . MET A 1 219 ? 17.901 -3.778 -30.075 1.00 54.47 219 MET A O 1
ATOM 1771 N N . PHE A 1 220 ? 17.657 -2.705 -28.123 1.00 57.03 220 PHE A N 1
ATOM 1772 C CA . PHE A 1 220 ? 18.966 -2.057 -28.145 1.00 57.03 220 PHE A CA 1
ATOM 1773 C C . PHE A 1 220 ? 20.108 -3.071 -27.999 1.00 57.03 220 PHE A C 1
ATOM 1775 O O . PHE A 1 220 ? 21.064 -3.032 -28.766 1.00 57.03 220 PHE A O 1
ATOM 1782 N N . SER A 1 221 ? 19.981 -4.050 -27.096 1.00 58.41 221 SER A N 1
ATOM 1783 C CA . SER A 1 221 ? 20.938 -5.158 -26.964 1.00 58.41 221 SER A CA 1
ATOM 1784 C C . SER A 1 221 ? 21.010 -5.999 -28.241 1.00 58.41 221 SER A C 1
ATOM 1786 O O . SER A 1 221 ? 22.098 -6.355 -28.690 1.00 58.41 221 SER A O 1
ATOM 1788 N N . THR A 1 222 ? 19.866 -6.274 -28.871 1.00 70.75 222 THR A N 1
ATOM 1789 C CA . THR A 1 222 ? 19.802 -7.012 -30.139 1.00 70.75 222 THR A CA 1
ATOM 1790 C C . THR A 1 222 ? 20.409 -6.201 -31.282 1.00 70.75 222 THR A C 1
ATOM 1792 O O . THR A 1 222 ? 21.209 -6.738 -32.040 1.00 70.75 222 THR A O 1
ATOM 1795 N N . ALA A 1 223 ? 20.118 -4.901 -31.369 1.00 71.31 223 ALA A N 1
ATOM 1796 C CA . ALA A 1 223 ? 20.705 -4.003 -32.360 1.00 71.31 223 ALA A CA 1
ATOM 1797 C C . ALA A 1 223 ? 22.227 -3.890 -32.197 1.00 71.31 223 ALA A C 1
ATOM 1799 O O . ALA A 1 223 ? 22.950 -3.975 -33.185 1.00 71.31 223 ALA A O 1
ATOM 1800 N N . ILE A 1 224 ? 22.724 -3.786 -30.960 1.00 76.94 224 ILE A N 1
ATOM 1801 C CA . ILE A 1 224 ? 24.158 -3.790 -30.652 1.00 76.94 224 ILE A CA 1
ATOM 1802 C C . ILE A 1 224 ? 24.800 -5.114 -31.068 1.00 76.94 224 ILE A C 1
ATOM 1804 O O . ILE A 1 224 ? 25.840 -5.103 -31.723 1.00 76.94 224 ILE A O 1
ATOM 1808 N N . LYS A 1 225 ? 24.187 -6.256 -30.730 1.00 79.19 225 LYS A N 1
ATOM 1809 C CA . LYS A 1 225 ? 24.694 -7.573 -31.141 1.00 79.19 225 LYS A CA 1
ATOM 1810 C C . LYS A 1 225 ? 24.756 -7.685 -32.659 1.00 79.19 225 LYS A C 1
ATOM 1812 O O . LYS A 1 225 ? 25.810 -8.023 -33.177 1.00 79.19 225 LYS A O 1
ATOM 1817 N N . ILE A 1 226 ? 23.680 -7.334 -33.366 1.00 81.00 226 ILE A N 1
ATOM 1818 C CA . ILE A 1 226 ? 23.634 -7.347 -34.835 1.00 81.00 226 ILE A CA 1
ATOM 1819 C C . ILE A 1 226 ? 24.707 -6.421 -35.415 1.00 81.00 226 ILE A C 1
ATOM 1821 O O . ILE A 1 226 ? 25.427 -6.828 -36.323 1.00 81.00 226 ILE A O 1
ATOM 1825 N N . PHE A 1 227 ? 24.859 -5.211 -34.874 1.00 87.75 227 PHE A N 1
ATOM 1826 C CA . PHE A 1 227 ? 25.886 -4.266 -35.303 1.00 87.75 227 PHE A CA 1
ATOM 1827 C C . PHE A 1 227 ? 27.293 -4.853 -35.143 1.00 87.75 227 PHE A C 1
ATOM 1829 O O . PHE A 1 227 ? 28.046 -4.895 -36.113 1.00 87.75 227 PHE A O 1
ATOM 1836 N N . PHE A 1 228 ? 27.642 -5.375 -33.964 1.00 86.56 228 PHE A N 1
ATOM 1837 C CA . PHE A 1 228 ? 28.956 -5.982 -33.741 1.00 86.56 228 PHE A CA 1
ATOM 1838 C C . PHE A 1 228 ? 29.163 -7.258 -34.562 1.00 86.56 228 PHE A C 1
ATOM 1840 O O . PHE A 1 228 ? 30.257 -7.469 -35.076 1.00 86.56 228 PHE A O 1
ATOM 1847 N N . THR A 1 229 ? 28.130 -8.080 -34.759 1.00 88.38 229 THR A N 1
ATOM 1848 C CA . THR A 1 229 ? 28.189 -9.237 -35.661 1.00 88.38 229 THR A CA 1
ATOM 1849 C C . THR A 1 229 ? 28.469 -8.801 -37.098 1.00 88.38 229 THR A C 1
ATOM 1851 O O . THR A 1 229 ? 29.341 -9.381 -37.739 1.00 88.38 229 THR A O 1
ATOM 1854 N N . LEU A 1 230 ? 27.808 -7.752 -37.598 1.00 89.12 230 LEU A N 1
ATOM 1855 C CA . LEU A 1 230 ? 28.079 -7.195 -38.926 1.00 89.12 230 LEU A CA 1
ATOM 1856 C C . LEU A 1 230 ? 29.499 -6.633 -39.026 1.00 89.12 230 LEU A C 1
ATOM 1858 O O . LEU A 1 230 ? 30.183 -6.907 -40.007 1.00 89.12 230 LEU A O 1
ATOM 1862 N N . VAL A 1 231 ? 29.973 -5.911 -38.007 1.00 89.81 231 VAL A N 1
ATOM 1863 C CA . VAL A 1 231 ? 31.359 -5.418 -37.950 1.00 89.81 231 VAL A CA 1
ATOM 1864 C C . VAL A 1 231 ? 32.350 -6.583 -38.008 1.00 89.81 231 VAL A C 1
ATOM 1866 O O . VAL A 1 231 ? 33.293 -6.533 -38.793 1.00 89.81 231 VAL A O 1
ATOM 1869 N N . ILE A 1 232 ? 32.120 -7.659 -37.250 1.00 89.88 232 ILE A N 1
ATOM 1870 C CA . ILE A 1 232 ? 32.964 -8.862 -37.285 1.00 89.88 232 ILE A CA 1
ATOM 1871 C C . ILE A 1 232 ? 32.941 -9.496 -38.677 1.00 89.88 232 ILE A C 1
ATOM 1873 O O . ILE A 1 232 ? 34.006 -9.806 -39.202 1.00 89.88 232 ILE A O 1
ATOM 1877 N N . ILE A 1 233 ? 31.770 -9.649 -39.304 1.00 90.75 233 ILE A N 1
ATOM 1878 C CA . ILE A 1 233 ? 31.652 -10.198 -40.665 1.00 90.75 233 ILE A CA 1
ATOM 1879 C C . ILE A 1 233 ? 32.433 -9.337 -41.662 1.00 90.75 233 ILE A C 1
ATOM 1881 O O . ILE A 1 233 ? 33.187 -9.876 -42.469 1.00 90.75 233 ILE A O 1
ATOM 1885 N N . VAL A 1 234 ? 32.308 -8.008 -41.591 1.00 89.25 234 VAL A N 1
ATOM 1886 C CA . VAL A 1 234 ? 33.049 -7.082 -42.459 1.00 89.25 234 VAL A CA 1
ATOM 1887 C C . VAL A 1 234 ? 34.556 -7.222 -42.247 1.00 89.25 234 VAL A C 1
ATOM 1889 O O . VAL A 1 234 ? 35.295 -7.310 -43.224 1.00 89.25 234 VAL A O 1
ATOM 1892 N N . LEU A 1 235 ? 35.021 -7.304 -40.997 1.00 89.44 235 LEU A N 1
ATOM 1893 C CA . LEU A 1 235 ? 36.438 -7.510 -40.684 1.00 89.44 235 LEU A CA 1
ATOM 1894 C C . LEU A 1 235 ? 36.949 -8.877 -41.160 1.00 89.44 235 LEU A C 1
ATOM 1896 O O . LEU A 1 235 ? 38.067 -8.959 -41.664 1.00 89.44 235 LEU A O 1
ATOM 1900 N N . CYS A 1 236 ? 36.134 -9.928 -41.058 1.00 91.44 236 CYS A N 1
ATOM 1901 C CA . CYS A 1 236 ? 36.451 -11.256 -41.583 1.00 91.44 236 CYS A CA 1
ATOM 1902 C C . CYS A 1 236 ? 36.581 -11.222 -43.108 1.00 91.44 236 CYS A C 1
ATOM 1904 O O . CYS A 1 236 ? 37.596 -11.657 -43.638 1.00 91.44 236 CYS A O 1
ATOM 1906 N N . MET A 1 237 ? 35.608 -10.634 -43.809 1.00 89.44 237 MET A N 1
ATOM 1907 C CA . MET A 1 237 ? 35.634 -10.490 -45.269 1.00 89.44 237 MET A CA 1
ATOM 1908 C C . MET A 1 237 ? 36.821 -9.643 -45.739 1.00 89.44 237 MET A C 1
ATOM 1910 O O . MET A 1 237 ? 37.466 -9.968 -46.735 1.00 89.44 237 MET A O 1
ATOM 1914 N N . LEU A 1 238 ? 37.141 -8.573 -45.007 1.00 88.00 238 LEU A N 1
ATOM 1915 C CA . LEU A 1 238 ? 38.298 -7.723 -45.276 1.00 88.00 238 LEU A CA 1
ATOM 1916 C C . LEU A 1 238 ? 39.615 -8.490 -45.088 1.00 88.00 238 LEU A C 1
ATOM 1918 O O . LEU A 1 238 ? 40.509 -8.404 -45.925 1.00 88.00 238 LEU A O 1
ATOM 1922 N N . SER A 1 239 ? 39.724 -9.266 -44.013 1.00 89.75 239 SER A N 1
ATOM 1923 C CA . SER A 1 239 ? 40.906 -10.071 -43.710 1.00 89.75 239 SER A CA 1
ATOM 1924 C C . SER A 1 239 ? 41.097 -11.234 -44.690 1.00 89.75 239 SER A C 1
ATOM 1926 O O . SER A 1 239 ? 42.198 -11.437 -45.203 1.00 89.75 239 SER A O 1
ATOM 1928 N N . GLY A 1 240 ? 40.017 -11.937 -45.044 1.00 89.00 240 GLY A N 1
ATOM 1929 C CA . GLY A 1 240 ? 40.006 -12.951 -46.100 1.00 89.00 240 GLY A CA 1
ATOM 1930 C C . GLY A 1 240 ? 40.433 -12.382 -47.445 1.00 89.00 240 GLY A C 1
ATOM 1931 O O . GLY A 1 240 ? 41.282 -12.967 -48.120 1.00 89.00 240 GLY A O 1
ATOM 1932 N N . SER A 1 241 ? 39.923 -11.201 -47.800 1.00 87.38 241 SER A N 1
ATOM 1933 C CA . SER A 1 241 ? 40.378 -10.472 -48.982 1.00 87.38 241 SER A CA 1
ATOM 1934 C C . SER A 1 241 ? 41.888 -10.233 -48.921 1.00 87.38 241 SER A C 1
ATOM 1936 O O . SER A 1 241 ? 42.602 -10.643 -49.836 1.00 87.38 241 SER A O 1
ATOM 1938 N N . TYR A 1 242 ? 42.428 -9.675 -47.833 1.00 85.75 242 TYR A N 1
ATOM 1939 C CA . TYR A 1 242 ? 43.876 -9.459 -47.717 1.00 85.75 242 TYR A CA 1
ATOM 1940 C C . TYR A 1 242 ? 44.693 -10.747 -47.839 1.00 85.75 242 TYR A C 1
ATOM 1942 O O . TYR A 1 242 ? 45.674 -10.775 -48.580 1.00 85.75 242 TYR A O 1
ATOM 1950 N N . ALA A 1 243 ? 44.272 -11.829 -47.185 1.00 86.88 243 ALA A N 1
ATOM 1951 C CA . ALA A 1 243 ? 44.942 -13.122 -47.286 1.00 86.88 243 ALA A CA 1
ATOM 1952 C C . ALA A 1 243 ? 44.950 -13.665 -48.727 1.00 86.88 243 ALA A C 1
ATOM 1954 O O . ALA A 1 243 ? 45.975 -14.156 -49.204 1.00 86.88 243 ALA A O 1
ATOM 1955 N N . ALA A 1 244 ? 43.837 -13.527 -49.452 1.00 85.62 244 ALA A N 1
ATOM 1956 C CA . ALA A 1 244 ? 43.737 -13.929 -50.853 1.00 85.62 244 ALA A CA 1
ATOM 1957 C C . ALA A 1 244 ? 44.607 -13.063 -51.778 1.00 85.62 244 ALA A C 1
ATOM 1959 O O . ALA A 1 244 ? 45.229 -13.580 -52.707 1.00 85.62 244 ALA A O 1
ATOM 1960 N N . ASN A 1 245 ? 44.687 -11.758 -51.502 1.00 81.00 245 ASN A N 1
ATOM 1961 C CA . ASN A 1 245 ? 45.534 -10.814 -52.232 1.00 81.00 245 ASN A CA 1
ATOM 1962 C C . ASN A 1 245 ? 47.034 -11.041 -51.960 1.00 81.00 245 ASN A C 1
ATOM 1964 O O . ASN A 1 245 ? 47.851 -10.798 -52.842 1.00 81.00 245 ASN A O 1
ATOM 1968 N N . LEU A 1 246 ? 47.414 -11.560 -50.788 1.00 79.56 246 LEU A N 1
ATOM 1969 C CA . LEU A 1 246 ? 48.792 -11.990 -50.507 1.00 79.56 246 LEU A CA 1
ATOM 1970 C C . LEU A 1 246 ? 49.169 -13.285 -51.244 1.00 79.56 246 LEU A C 1
ATOM 1972 O O . LEU A 1 246 ? 50.337 -13.505 -51.551 1.00 79.56 246 LEU A O 1
ATOM 1976 N N . ALA A 1 247 ? 48.189 -14.132 -51.562 1.00 81.00 247 ALA A N 1
ATOM 1977 C CA . ALA A 1 247 ? 48.379 -15.360 -52.335 1.00 81.00 247 ALA A CA 1
ATOM 1978 C C . ALA A 1 247 ? 48.313 -15.137 -53.861 1.00 81.00 247 ALA A C 1
ATOM 1980 O O . ALA A 1 247 ? 48.194 -16.099 -54.633 1.00 81.00 247 ALA A O 1
ATOM 1981 N N . ILE A 1 248 ? 48.367 -13.880 -54.311 1.00 72.88 248 ILE A N 1
ATOM 1982 C CA . ILE A 1 248 ? 48.289 -13.541 -55.727 1.00 72.88 248 ILE A CA 1
ATOM 1983 C C . ILE A 1 248 ? 49.524 -14.077 -56.457 1.00 72.88 248 ILE A C 1
ATOM 1985 O O . ILE A 1 248 ? 50.658 -13.855 -56.048 1.00 72.88 248 ILE A O 1
ATOM 1989 N N . GLY A 1 249 ? 49.292 -14.889 -57.488 1.00 70.31 249 GLY A N 1
ATOM 1990 C CA . GLY A 1 249 ? 50.333 -15.678 -58.160 1.00 70.31 249 GLY A CA 1
ATOM 1991 C C . GLY A 1 249 ? 50.245 -17.188 -57.930 1.00 70.31 249 GLY A C 1
ATOM 1992 O O . GLY A 1 249 ? 50.764 -17.951 -58.737 1.00 70.31 249 GLY A O 1
ATOM 1993 N N . ARG A 1 250 ? 49.501 -17.647 -56.916 1.00 76.00 250 ARG A N 1
ATOM 1994 C CA . ARG A 1 250 ? 49.159 -19.075 -56.758 1.00 76.00 250 ARG A CA 1
ATOM 1995 C C . ARG A 1 250 ? 47.953 -19.459 -57.616 1.00 76.00 250 ARG A C 1
ATOM 1997 O O . ARG A 1 250 ? 47.218 -18.575 -58.062 1.00 76.00 250 ARG A O 1
ATOM 2004 N N . VAL A 1 251 ? 47.717 -20.756 -57.834 1.00 80.25 251 VAL A N 1
ATOM 2005 C CA . VAL A 1 251 ? 46.526 -21.221 -58.574 1.00 80.25 251 VAL A CA 1
ATOM 2006 C C . VAL A 1 251 ? 45.226 -20.857 -57.829 1.00 80.25 251 VAL A C 1
ATOM 2008 O O . VAL A 1 251 ? 45.245 -20.761 -56.596 1.00 80.25 251 VAL A O 1
ATOM 2011 N N . PRO A 1 252 ? 44.091 -20.657 -58.533 1.00 79.06 252 PRO A N 1
ATOM 2012 C CA . PRO A 1 252 ? 42.855 -20.129 -57.939 1.00 79.06 252 PRO A CA 1
ATOM 2013 C C . PRO A 1 252 ? 42.358 -20.892 -56.704 1.00 79.06 252 PRO A C 1
ATOM 2015 O O . PRO A 1 252 ? 41.909 -20.271 -55.744 1.00 79.06 252 PRO A O 1
ATOM 2018 N N . ALA A 1 253 ? 42.522 -22.220 -56.681 1.00 82.75 253 ALA A N 1
ATOM 2019 C CA . ALA A 1 253 ? 42.145 -23.061 -55.544 1.00 82.75 253 ALA A CA 1
ATOM 2020 C C . ALA A 1 253 ? 42.835 -22.638 -54.233 1.00 82.75 253 ALA A C 1
ATOM 2022 O O . ALA A 1 253 ? 42.184 -22.553 -53.193 1.00 82.75 253 ALA A O 1
ATOM 2023 N N . TYR A 1 254 ? 44.126 -22.287 -54.277 1.00 81.94 254 TYR A N 1
ATOM 2024 C CA . TYR A 1 254 ? 44.821 -21.784 -53.090 1.00 81.94 254 TYR A CA 1
ATOM 2025 C C . TYR A 1 254 ? 44.311 -20.404 -52.689 1.00 81.94 254 TYR A C 1
ATOM 2027 O O . TYR A 1 254 ? 44.164 -20.143 -51.505 1.00 81.94 254 TYR A O 1
ATOM 2035 N N . ARG A 1 255 ? 43.983 -19.517 -53.629 1.00 81.25 255 ARG A N 1
ATOM 2036 C CA . ARG A 1 255 ? 43.474 -18.176 -53.285 1.00 81.25 255 ARG A CA 1
ATOM 2037 C C . ARG A 1 255 ? 42.132 -18.251 -52.560 1.00 81.25 255 ARG A C 1
ATOM 2039 O O . ARG A 1 255 ? 41.936 -17.542 -51.579 1.00 81.25 255 ARG A O 1
ATOM 2046 N N . ILE A 1 256 ? 41.257 -19.158 -52.996 1.00 85.12 256 ILE A N 1
ATOM 2047 C CA . ILE A 1 256 ? 39.998 -19.474 -52.308 1.00 85.12 256 ILE A CA 1
ATOM 2048 C C . ILE A 1 256 ? 40.284 -20.013 -50.904 1.00 85.12 256 ILE A C 1
ATOM 2050 O O . ILE A 1 256 ? 39.675 -19.568 -49.936 1.00 85.12 256 ILE A O 1
ATOM 2054 N N . LEU A 1 257 ? 41.248 -20.925 -50.771 1.00 88.12 257 LEU A N 1
ATOM 2055 C CA . LEU A 1 257 ? 41.621 -21.491 -49.478 1.00 88.12 257 LEU A CA 1
ATOM 2056 C C . LEU A 1 257 ? 42.169 -20.426 -48.507 1.00 88.12 257 LEU A C 1
ATOM 2058 O O . LEU A 1 257 ? 41.750 -20.370 -47.354 1.00 88.12 257 LEU A O 1
ATOM 2062 N N . TYR A 1 258 ? 43.054 -19.541 -48.974 1.00 87.38 258 TYR A N 1
ATOM 2063 C CA . TYR A 1 258 ? 43.591 -18.427 -48.182 1.00 87.38 258 TYR A CA 1
ATOM 2064 C C . TYR A 1 258 ? 42.513 -17.395 -47.824 1.00 87.38 258 TYR A C 1
ATOM 2066 O O . TYR A 1 258 ? 42.529 -16.874 -46.712 1.00 87.38 258 TYR A O 1
ATOM 2074 N N . PHE A 1 259 ? 41.545 -17.147 -48.713 1.00 89.75 259 PHE A N 1
ATOM 2075 C CA . PHE A 1 259 ? 40.373 -16.328 -48.402 1.00 89.75 259 PHE A CA 1
ATOM 2076 C C . PHE A 1 259 ? 39.555 -16.929 -47.258 1.00 89.75 259 PHE A C 1
ATOM 2078 O O . PHE A 1 259 ? 39.261 -16.241 -46.283 1.00 89.75 259 PHE A O 1
ATOM 2085 N N . ILE A 1 260 ? 39.235 -18.225 -47.348 1.00 90.06 260 ILE A N 1
ATOM 2086 C CA . ILE A 1 260 ? 38.480 -18.941 -46.313 1.00 90.06 260 ILE A CA 1
ATOM 2087 C C . ILE A 1 260 ? 39.231 -18.878 -44.982 1.00 90.06 260 ILE A C 1
ATOM 2089 O O . ILE A 1 260 ? 38.631 -18.503 -43.978 1.00 90.06 260 ILE A O 1
ATOM 2093 N N . TYR A 1 261 ? 40.537 -19.167 -44.967 1.00 89.69 261 TYR A N 1
ATOM 2094 C CA . TYR A 1 261 ? 41.337 -19.084 -43.743 1.00 89.69 261 TYR A CA 1
ATOM 2095 C C . TYR A 1 261 ? 41.411 -17.665 -43.172 1.00 89.69 261 TYR A C 1
ATOM 2097 O O . TYR A 1 261 ? 41.338 -17.506 -41.955 1.00 89.69 261 TYR A O 1
ATOM 2105 N N . GLY A 1 262 ? 41.500 -16.633 -44.014 1.00 87.50 262 GLY A N 1
ATOM 2106 C CA . GLY A 1 262 ? 41.509 -15.245 -43.552 1.00 87.50 262 GLY A CA 1
ATOM 2107 C C . GLY A 1 262 ? 40.154 -14.744 -43.040 1.00 87.50 262 GLY A C 1
ATOM 2108 O O . GLY A 1 262 ? 40.119 -13.843 -42.206 1.00 87.50 262 GLY A O 1
ATOM 2109 N N . CYS A 1 263 ? 39.050 -15.363 -43.465 1.00 91.38 263 CYS A N 1
ATOM 2110 C CA . CYS A 1 263 ? 37.707 -15.090 -42.949 1.00 91.38 263 CYS A CA 1
ATOM 2111 C C . CYS A 1 263 ? 37.416 -15.759 -41.595 1.00 91.38 263 CYS A C 1
ATOM 2113 O O . CYS A 1 263 ? 36.409 -15.435 -40.968 1.00 91.38 263 CYS A O 1
ATOM 2115 N N . ILE A 1 264 ? 38.251 -16.692 -41.127 1.00 92.56 264 ILE A N 1
ATOM 2116 C CA . ILE A 1 264 ? 38.053 -17.324 -39.817 1.00 92.56 264 ILE A CA 1
ATOM 2117 C C . ILE A 1 264 ? 38.418 -16.307 -38.722 1.00 92.56 264 ILE A C 1
ATOM 2119 O O . ILE A 1 264 ? 39.574 -15.876 -38.673 1.00 92.56 264 ILE A O 1
ATOM 2123 N N . PRO A 1 265 ? 37.501 -15.972 -37.788 1.00 88.25 265 PRO A N 1
ATOM 2124 C CA . PRO A 1 265 ? 37.711 -14.921 -36.785 1.00 88.25 265 PRO A CA 1
ATOM 2125 C C . PRO A 1 265 ? 38.999 -15.056 -35.963 1.00 88.25 265 PRO A C 1
ATOM 2127 O O . PRO A 1 265 ? 39.582 -14.052 -35.567 1.00 88.25 265 PRO A O 1
ATOM 2130 N N . LEU A 1 266 ? 39.470 -16.288 -35.744 1.00 89.81 266 LEU A N 1
ATOM 2131 C CA . LEU A 1 266 ? 40.710 -16.577 -35.021 1.00 89.81 266 LEU A CA 1
ATOM 2132 C C . LEU A 1 266 ? 41.958 -15.988 -35.704 1.00 89.81 266 LEU A C 1
ATOM 2134 O O . LEU A 1 266 ? 42.877 -15.546 -35.021 1.00 89.81 266 LEU A O 1
ATOM 2138 N N . PHE A 1 267 ? 41.994 -15.959 -37.039 1.00 88.25 267 PHE A N 1
ATOM 2139 C CA . PHE A 1 267 ? 43.147 -15.476 -37.808 1.00 88.25 267 PHE A CA 1
ATOM 2140 C C . PHE A 1 267 ? 43.039 -13.993 -38.191 1.00 88.25 267 PHE A C 1
ATOM 2142 O O . PHE A 1 267 ? 44.044 -13.377 -38.555 1.00 88.25 267 PHE A O 1
ATOM 2149 N N . VAL A 1 268 ? 41.847 -13.397 -38.057 1.00 89.62 268 VAL A N 1
ATOM 2150 C CA . VAL A 1 268 ? 41.571 -12.002 -38.429 1.00 89.62 268 VAL A CA 1
ATOM 2151 C C . VAL A 1 268 ? 42.534 -11.000 -37.776 1.00 89.62 268 VAL A C 1
ATOM 2153 O O . VAL A 1 268 ? 43.108 -10.200 -38.517 1.00 89.62 268 VAL A O 1
ATOM 2156 N N . PRO A 1 269 ? 42.790 -11.029 -36.451 1.00 88.25 269 PRO A N 1
ATOM 2157 C CA . PRO A 1 269 ? 43.678 -10.054 -35.820 1.00 88.25 269 PRO A CA 1
ATOM 2158 C C . PRO A 1 269 ? 45.108 -10.115 -36.361 1.00 88.25 269 PRO A C 1
ATOM 2160 O O . PRO A 1 269 ? 45.708 -9.078 -36.622 1.00 88.25 269 PRO A O 1
ATOM 2163 N N . PHE A 1 270 ? 45.643 -11.317 -36.589 1.00 89.25 270 PHE A N 1
ATOM 2164 C CA . PHE A 1 270 ? 47.017 -11.504 -37.061 1.00 89.25 270 PHE A CA 1
ATOM 2165 C C . PHE A 1 270 ? 47.211 -10.966 -38.480 1.00 89.25 270 PHE A C 1
ATOM 2167 O O . PHE A 1 270 ? 48.186 -10.267 -38.752 1.00 89.25 270 PHE A O 1
ATOM 2174 N N . ILE A 1 271 ? 46.256 -11.243 -39.369 1.00 86.81 271 ILE A N 1
ATOM 2175 C CA . ILE A 1 271 ? 46.297 -10.788 -40.762 1.00 86.81 271 ILE A CA 1
ATOM 2176 C C . ILE A 1 271 ? 46.109 -9.268 -40.841 1.00 86.81 271 ILE A C 1
ATOM 2178 O O . ILE A 1 271 ? 46.837 -8.605 -41.578 1.00 86.81 271 ILE A O 1
ATOM 2182 N N . LEU A 1 272 ? 45.191 -8.692 -40.055 1.00 86.69 272 LEU A N 1
ATOM 2183 C CA . LEU A 1 272 ? 44.986 -7.240 -40.024 1.00 86.69 272 LEU A CA 1
ATOM 2184 C C . LEU A 1 272 ? 46.188 -6.498 -39.424 1.00 86.69 272 LEU A C 1
ATOM 2186 O O . LEU A 1 272 ? 46.600 -5.479 -39.973 1.00 86.69 272 LEU A O 1
ATOM 2190 N N . VAL A 1 273 ? 46.795 -7.011 -38.349 1.00 88.12 273 VAL A N 1
ATOM 2191 C CA . VAL A 1 273 ? 48.029 -6.438 -37.780 1.00 88.12 273 VAL A CA 1
ATOM 2192 C C . VAL A 1 273 ? 49.173 -6.517 -38.787 1.00 88.12 273 VAL A C 1
ATOM 2194 O O . VAL A 1 273 ? 49.887 -5.534 -38.972 1.00 88.12 273 VAL A O 1
ATOM 2197 N N . TYR A 1 274 ? 49.317 -7.640 -39.493 1.00 85.75 274 TYR A N 1
ATOM 2198 C CA . TYR A 1 274 ? 50.298 -7.772 -40.568 1.00 85.75 274 TYR A CA 1
ATOM 2199 C C . TYR A 1 274 ? 50.042 -6.772 -41.711 1.00 85.75 274 TYR A C 1
ATOM 2201 O O . TYR A 1 274 ? 50.978 -6.135 -42.198 1.00 85.75 274 TYR A O 1
ATOM 2209 N N . ALA A 1 275 ? 48.782 -6.563 -42.101 1.00 83.06 275 ALA A N 1
ATOM 2210 C CA . ALA A 1 275 ? 48.397 -5.574 -43.110 1.00 83.06 275 ALA A CA 1
ATOM 2211 C C . ALA A 1 275 ? 48.701 -4.128 -42.665 1.00 83.06 275 ALA A C 1
ATOM 2213 O O . ALA A 1 275 ? 49.175 -3.314 -43.455 1.00 83.06 275 ALA A O 1
ATOM 2214 N N . ILE A 1 276 ? 48.483 -3.801 -41.388 1.00 84.69 276 ILE A N 1
ATOM 2215 C CA . ILE A 1 276 ? 48.833 -2.490 -40.820 1.00 84.69 276 ILE A CA 1
ATOM 2216 C C . ILE A 1 276 ? 50.356 -2.317 -40.766 1.00 84.69 276 ILE A C 1
ATOM 2218 O O . ILE A 1 276 ? 50.870 -1.280 -41.175 1.00 84.69 276 ILE A O 1
ATOM 2222 N N . TYR A 1 277 ? 51.089 -3.333 -40.310 1.00 85.38 277 TYR A N 1
ATOM 2223 C CA . TYR A 1 277 ? 52.551 -3.311 -40.247 1.00 85.38 277 TYR A CA 1
ATOM 2224 C C . TYR A 1 277 ? 53.180 -3.111 -41.632 1.00 85.38 277 TYR A C 1
ATOM 2226 O O . TYR A 1 277 ? 54.039 -2.248 -41.802 1.00 85.38 277 TYR A O 1
ATOM 2234 N N . THR A 1 278 ? 52.715 -3.854 -42.638 1.00 78.88 278 THR A N 1
ATOM 2235 C CA . THR A 1 278 ? 53.164 -3.697 -44.033 1.00 78.88 278 THR A CA 1
ATOM 2236 C C . THR A 1 278 ? 52.799 -2.325 -44.595 1.00 78.88 278 THR A C 1
ATOM 2238 O O . THR A 1 278 ? 53.627 -1.704 -45.255 1.00 78.88 278 THR A O 1
ATOM 2241 N N . ARG A 1 279 ? 51.630 -1.768 -44.251 1.00 79.44 279 ARG A N 1
ATOM 2242 C CA . ARG A 1 279 ? 51.285 -0.383 -44.606 1.00 79.44 279 ARG A CA 1
ATOM 2243 C C . ARG A 1 279 ? 52.215 0.643 -43.969 1.00 79.44 279 ARG A C 1
ATOM 2245 O O . ARG A 1 279 ? 52.568 1.608 -44.635 1.00 79.44 279 ARG A O 1
ATOM 2252 N N . ILE A 1 280 ? 52.595 0.463 -42.708 1.00 82.19 280 ILE A N 1
ATOM 2253 C CA . ILE A 1 280 ? 53.502 1.381 -42.006 1.00 82.19 280 ILE A CA 1
ATOM 2254 C C . ILE A 1 280 ? 54.920 1.285 -42.581 1.00 82.19 280 ILE A C 1
ATOM 2256 O O . ILE A 1 280 ? 55.554 2.312 -42.800 1.00 82.19 280 ILE A O 1
ATOM 2260 N N . ARG A 1 281 ? 55.407 0.068 -42.847 1.00 80.06 281 ARG A N 1
ATOM 2261 C CA . ARG A 1 281 ? 56.775 -0.175 -43.325 1.00 80.06 281 ARG A CA 1
ATOM 2262 C C . ARG A 1 281 ? 56.957 0.147 -44.807 1.00 80.06 281 ARG A C 1
ATOM 2264 O O . ARG A 1 281 ? 57.895 0.843 -45.173 1.00 80.06 281 ARG A O 1
ATOM 2271 N N . ASP A 1 282 ? 56.051 -0.352 -45.642 1.00 74.56 282 ASP A N 1
ATOM 2272 C CA . ASP A 1 282 ? 56.179 -0.336 -47.105 1.00 74.56 282 ASP A CA 1
ATOM 2273 C C . ASP A 1 282 ? 55.259 0.723 -47.744 1.00 74.56 282 ASP A C 1
ATOM 2275 O O . ASP A 1 282 ? 55.210 0.889 -48.964 1.00 74.56 282 ASP A O 1
ATOM 2279 N N . GLY A 1 283 ? 54.492 1.451 -46.925 1.00 69.12 283 GLY A N 1
ATOM 2280 C CA . GLY A 1 283 ? 53.627 2.538 -47.367 1.00 69.12 283 GLY A CA 1
ATOM 2281 C C . GLY A 1 283 ? 52.404 2.085 -48.164 1.00 69.12 283 GLY A C 1
ATOM 2282 O O . GLY A 1 283 ? 51.697 2.938 -48.697 1.00 69.12 283 GLY A O 1
ATOM 2283 N N . ARG A 1 284 ? 52.108 0.782 -48.291 1.00 63.97 284 ARG A N 1
ATOM 2284 C CA . ARG A 1 284 ? 51.046 0.243 -49.171 1.00 63.97 284 ARG A CA 1
ATOM 2285 C C . ARG A 1 284 ? 50.305 -0.937 -48.543 1.00 63.97 284 ARG A C 1
ATOM 2287 O O . ARG A 1 284 ? 50.876 -1.682 -47.761 1.00 63.97 284 ARG A O 1
ATOM 2294 N N . ILE A 1 285 ? 49.026 -1.082 -48.891 1.00 66.25 285 ILE A N 1
ATOM 2295 C CA . ILE A 1 285 ? 48.199 -2.240 -48.534 1.00 66.25 285 ILE A CA 1
ATOM 2296 C C . ILE A 1 285 ? 47.910 -3.002 -49.836 1.00 66.25 285 ILE A C 1
ATOM 2298 O O . ILE A 1 285 ? 47.375 -2.380 -50.756 1.00 66.25 285 ILE A O 1
ATOM 2302 N N . PRO A 1 286 ? 48.219 -4.308 -49.942 1.00 61.53 286 PRO A N 1
ATOM 2303 C CA . PRO A 1 286 ? 47.859 -5.102 -51.113 1.00 61.53 286 PRO A CA 1
ATOM 2304 C C . PRO A 1 286 ? 46.338 -5.302 -51.145 1.00 61.53 286 PRO A C 1
ATOM 2306 O O . PRO A 1 286 ? 45.797 -6.180 -50.478 1.00 61.53 286 PRO A O 1
ATOM 2309 N N . SER A 1 287 ? 45.635 -4.453 -51.892 1.00 62.78 287 SER A N 1
ATOM 2310 C CA . SER A 1 287 ? 44.180 -4.507 -52.062 1.00 62.78 287 SER A CA 1
ATOM 2311 C C . SER A 1 287 ? 43.852 -4.421 -53.547 1.00 62.78 287 SER A C 1
ATOM 2313 O O . SER A 1 287 ? 43.721 -3.328 -54.096 1.00 62.78 287 SER A O 1
ATOM 2315 N N . TYR A 1 288 ? 43.778 -5.578 -54.208 1.00 63.75 288 TYR A N 1
ATOM 2316 C CA . TYR A 1 288 ? 43.506 -5.649 -55.644 1.00 63.75 288 TYR A CA 1
ATOM 2317 C C . TYR A 1 288 ? 42.007 -5.831 -55.901 1.00 63.75 288 TYR A C 1
ATOM 2319 O O . TYR A 1 288 ? 41.429 -5.051 -56.651 1.00 63.75 288 TYR A O 1
ATOM 2327 N N . THR A 1 289 ? 41.368 -6.817 -55.250 1.00 71.94 289 THR A N 1
ATOM 2328 C CA . THR A 1 289 ? 39.904 -7.051 -55.240 1.00 71.94 289 THR A CA 1
ATOM 2329 C C . THR A 1 289 ? 39.460 -7.870 -54.019 1.00 71.94 289 THR A C 1
ATOM 2331 O O . THR A 1 289 ? 40.296 -8.254 -53.209 1.00 71.94 289 THR A O 1
ATOM 2334 N N . ILE A 1 290 ? 38.154 -8.137 -53.866 1.00 76.44 290 ILE A N 1
ATOM 2335 C CA . ILE A 1 290 ? 37.595 -8.920 -52.747 1.00 76.44 290 ILE A CA 1
ATOM 2336 C C . ILE A 1 290 ? 38.072 -10.381 -52.785 1.00 76.44 290 ILE A C 1
ATOM 2338 O O . ILE A 1 290 ? 38.389 -10.943 -51.740 1.00 76.44 290 ILE A O 1
ATOM 2342 N N . LEU A 1 291 ? 38.130 -11.000 -53.969 1.00 79.50 291 LEU A N 1
ATOM 2343 C CA . LEU A 1 291 ? 38.600 -12.377 -54.134 1.00 79.50 291 LEU A CA 1
ATOM 2344 C C . LEU A 1 291 ? 39.188 -12.586 -55.544 1.00 79.50 291 LEU A C 1
ATOM 2346 O O . LEU A 1 291 ? 38.451 -12.943 -56.456 1.00 79.50 291 LEU A O 1
ATOM 2350 N N . PRO A 1 292 ? 40.500 -12.398 -55.763 1.00 71.25 292 PRO A N 1
ATOM 2351 C CA . PRO A 1 292 ? 41.093 -12.409 -57.103 1.00 71.25 292 PRO A CA 1
ATOM 2352 C C . PRO A 1 292 ? 41.210 -13.832 -57.691 1.00 71.25 292 PRO A C 1
ATOM 2354 O O . PRO A 1 292 ? 42.247 -14.492 -57.572 1.00 71.25 292 PRO A O 1
ATOM 2357 N N . LEU A 1 293 ? 40.152 -14.303 -58.355 1.00 74.06 293 LEU A N 1
ATOM 2358 C CA . LEU A 1 293 ? 40.051 -15.630 -58.979 1.00 74.06 293 LEU A CA 1
ATOM 2359 C C . LEU A 1 293 ? 40.636 -15.680 -60.394 1.00 74.06 293 LEU A C 1
ATOM 2361 O O . LEU A 1 293 ? 41.226 -16.690 -60.770 1.00 74.06 293 LEU A O 1
ATOM 2365 N N . SER A 1 294 ? 40.484 -14.601 -61.163 1.00 68.00 294 SER A N 1
ATOM 2366 C CA . SER A 1 294 ? 40.953 -14.499 -62.552 1.00 68.00 294 SER A CA 1
ATOM 2367 C C . SER A 1 294 ? 41.983 -13.385 -62.714 1.00 68.00 294 SER A C 1
ATOM 2369 O O . SER A 1 294 ? 41.949 -12.392 -61.991 1.00 68.00 294 SER A O 1
ATOM 2371 N N . ILE A 1 295 ? 42.885 -13.546 -63.679 1.00 64.81 295 ILE A N 1
ATOM 2372 C CA . ILE A 1 295 ? 43.866 -12.533 -64.105 1.00 64.81 295 ILE A CA 1
ATOM 2373 C C . ILE A 1 295 ? 43.335 -11.761 -65.328 1.00 64.81 295 ILE A C 1
ATOM 2375 O O . ILE A 1 295 ? 43.733 -10.626 -65.570 1.00 64.81 295 ILE A O 1
ATOM 2379 N N . GLU A 1 296 ? 42.384 -12.343 -66.063 1.00 66.69 296 GLU A N 1
ATOM 2380 C CA . GLU A 1 296 ? 41.822 -11.767 -67.283 1.00 66.69 296 GLU A CA 1
ATOM 2381 C C . GLU A 1 296 ? 40.471 -11.078 -67.019 1.00 66.69 296 GLU A C 1
ATOM 2383 O O . GLU A 1 296 ? 39.628 -11.627 -66.290 1.00 66.69 296 GLU A O 1
ATOM 2388 N N . PRO A 1 297 ? 40.233 -9.888 -67.607 1.00 66.94 297 PRO A N 1
ATOM 2389 C CA . PRO A 1 297 ? 38.948 -9.211 -67.522 1.00 66.94 297 PRO A CA 1
ATOM 2390 C C . PRO A 1 297 ? 37.902 -9.905 -68.403 1.00 66.94 297 PRO A C 1
ATOM 2392 O O . PRO A 1 297 ? 38.201 -10.415 -69.480 1.00 66.94 297 PRO A O 1
ATOM 2395 N N . ALA A 1 298 ? 36.636 -9.856 -67.989 1.00 74.31 298 ALA A N 1
ATOM 2396 C CA . ALA A 1 298 ? 35.540 -10.343 -68.821 1.00 74.31 298 ALA A CA 1
ATOM 2397 C C . ALA A 1 298 ? 35.417 -9.533 -70.130 1.00 74.31 298 ALA A C 1
ATOM 2399 O O . ALA A 1 298 ? 35.612 -8.315 -70.155 1.00 74.31 298 ALA A O 1
ATOM 2400 N N . THR A 1 299 ? 35.037 -10.197 -71.220 1.00 76.44 299 THR A N 1
ATOM 2401 C CA . THR A 1 299 ? 34.948 -9.584 -72.558 1.00 76.44 299 THR A CA 1
ATOM 2402 C C . THR A 1 299 ? 33.732 -8.660 -72.714 1.00 76.44 299 THR A C 1
ATOM 2404 O O . THR A 1 299 ? 33.779 -7.664 -73.438 1.00 76.44 299 THR A O 1
ATOM 2407 N N . THR A 1 300 ? 32.643 -8.917 -71.982 1.00 82.50 300 THR A N 1
ATOM 2408 C CA . THR A 1 300 ? 31.395 -8.136 -72.046 1.00 82.50 300 THR A CA 1
ATOM 2409 C C . THR A 1 300 ? 31.334 -7.026 -70.988 1.00 82.50 300 THR A C 1
ATOM 2411 O O . THR A 1 300 ? 31.984 -7.089 -69.945 1.00 82.50 300 THR A O 1
ATOM 2414 N N . ARG A 1 301 ? 30.540 -5.966 -71.222 1.00 76.94 301 ARG A N 1
ATOM 2415 C CA . ARG A 1 301 ? 30.335 -4.878 -70.235 1.00 76.94 301 ARG A CA 1
ATOM 2416 C C . ARG A 1 301 ? 29.654 -5.369 -68.952 1.00 76.94 301 ARG A C 1
ATOM 2418 O O . ARG A 1 301 ? 30.118 -5.041 -67.865 1.00 76.94 301 ARG A O 1
ATOM 2425 N N . LEU A 1 302 ? 28.595 -6.173 -69.082 1.00 76.94 302 LEU A N 1
ATOM 2426 C CA . LEU 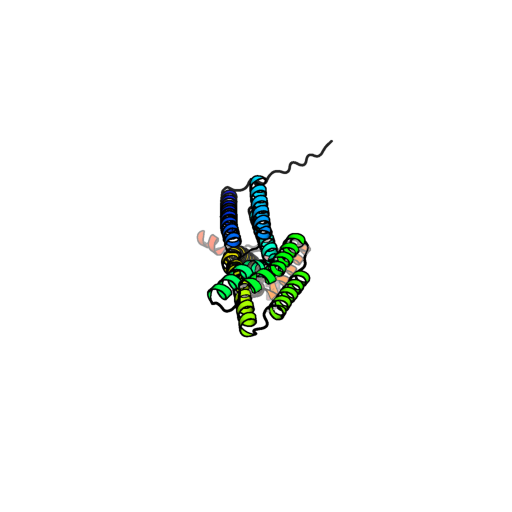A 1 302 ? 27.897 -6.770 -67.939 1.00 76.94 302 LEU A CA 1
ATOM 2427 C C . LEU A 1 302 ? 28.800 -7.762 -67.194 1.00 76.94 302 LEU A C 1
ATOM 2429 O O . LEU A 1 302 ? 28.862 -7.735 -65.968 1.00 76.94 302 LEU A O 1
ATOM 2433 N N . GLY A 1 303 ? 29.577 -8.559 -67.936 1.00 76.25 303 GLY A N 1
ATOM 2434 C CA . GLY A 1 303 ? 30.602 -9.430 -67.371 1.00 76.25 303 GLY A CA 1
ATOM 2435 C C . GLY A 1 303 ? 31.631 -8.644 -66.566 1.00 76.25 303 GLY A C 1
ATOM 2436 O O . GLY A 1 303 ? 31.892 -8.995 -65.427 1.00 76.25 303 GLY A O 1
ATOM 2437 N N . ARG A 1 304 ? 32.157 -7.524 -67.079 1.00 72.75 304 ARG A N 1
ATOM 2438 C CA . ARG A 1 304 ? 33.119 -6.691 -66.330 1.00 72.75 304 ARG A CA 1
ATOM 2439 C C . ARG A 1 304 ? 32.548 -6.125 -65.040 1.00 72.75 304 ARG A C 1
ATOM 2441 O O . ARG A 1 304 ? 33.284 -6.024 -64.067 1.00 72.75 304 ARG A O 1
ATOM 2448 N N . PHE A 1 305 ? 31.266 -5.767 -65.020 1.00 76.62 305 PHE A N 1
ATOM 2449 C CA . PHE A 1 305 ? 30.607 -5.284 -63.810 1.00 76.62 305 PHE A CA 1
ATOM 2450 C C . PHE A 1 305 ? 30.477 -6.392 -62.754 1.00 76.62 305 PHE A C 1
ATOM 2452 O O . PHE A 1 305 ? 30.891 -6.196 -61.614 1.00 76.62 305 PHE A O 1
ATOM 2459 N N . LEU A 1 306 ? 29.977 -7.568 -63.145 1.00 78.44 306 LEU A N 1
ATOM 2460 C CA . LEU A 1 306 ? 29.772 -8.705 -62.238 1.00 78.44 306 LEU A CA 1
ATOM 2461 C C . LEU A 1 306 ? 31.084 -9.364 -61.795 1.00 78.44 306 LEU A C 1
ATOM 2463 O O . LEU A 1 306 ? 31.191 -9.834 -60.667 1.00 78.44 306 LEU A O 1
ATOM 2467 N N . TRP A 1 307 ? 32.093 -9.377 -62.666 1.00 77.38 307 TRP A N 1
ATOM 2468 C CA . TRP A 1 307 ? 33.391 -9.994 -62.395 1.00 77.38 307 TRP A CA 1
ATOM 2469 C C . TRP A 1 307 ? 34.331 -9.075 -61.612 1.00 77.38 307 TRP A C 1
ATOM 2471 O O . TRP A 1 307 ? 35.357 -9.535 -61.124 1.00 77.38 307 TRP A O 1
ATOM 2481 N N . LYS A 1 308 ? 33.997 -7.783 -61.464 1.00 71.31 308 LYS A N 1
ATOM 2482 C CA . LYS A 1 308 ? 34.832 -6.769 -60.795 1.00 71.31 308 LYS A CA 1
ATOM 2483 C C . LYS A 1 308 ? 35.323 -7.132 -59.395 1.00 71.31 308 LYS A C 1
ATOM 2485 O O . LYS A 1 308 ? 36.475 -6.837 -59.101 1.00 71.31 308 LYS A O 1
ATOM 2490 N N . PRO A 1 309 ? 34.528 -7.787 -58.538 1.00 77.62 309 PRO A N 1
ATOM 2491 C CA . PRO A 1 309 ? 35.007 -8.255 -57.239 1.00 77.62 309 PRO A CA 1
ATOM 2492 C C . PRO A 1 309 ? 35.995 -9.430 -57.317 1.00 77.62 309 PRO A C 1
ATOM 2494 O O . PRO A 1 309 ? 36.625 -9.739 -56.306 1.00 77.62 309 PRO A O 1
ATOM 2497 N N . PHE A 1 310 ? 36.101 -10.083 -58.483 1.00 76.75 310 PHE A N 1
ATOM 2498 C CA . PHE A 1 310 ? 36.736 -11.389 -58.668 1.00 76.75 310 PHE A CA 1
ATOM 2499 C C . PHE A 1 310 ? 37.920 -11.416 -59.645 1.00 76.75 310 PHE A C 1
ATOM 2501 O O . PHE A 1 310 ? 38.597 -12.441 -59.755 1.00 76.75 310 PHE A O 1
ATOM 2508 N N . TYR A 1 311 ? 38.180 -10.332 -60.379 1.00 72.12 311 TYR A N 1
ATOM 2509 C CA . TYR A 1 311 ? 39.297 -10.262 -61.323 1.00 72.12 311 TYR A CA 1
ATOM 2510 C C . TYR A 1 311 ? 40.415 -9.373 -60.790 1.00 72.12 311 TYR A C 1
ATOM 2512 O O . TYR A 1 311 ? 40.178 -8.298 -60.258 1.00 72.12 311 TYR A O 1
ATOM 2520 N N . TRP A 1 312 ? 41.656 -9.810 -60.936 1.00 65.19 312 TRP A N 1
ATOM 2521 C CA . TRP A 1 312 ? 42.821 -9.057 -60.500 1.00 65.19 312 TRP A CA 1
ATOM 2522 C C . TRP A 1 312 ? 43.003 -7.772 -61.315 1.00 65.19 312 TRP A C 1
ATOM 2524 O O . TRP A 1 312 ? 43.020 -7.800 -62.544 1.00 65.19 312 TRP A O 1
ATOM 2534 N N . ILE A 1 313 ? 43.173 -6.649 -60.617 1.00 67.44 313 ILE A N 1
ATOM 2535 C CA . ILE A 1 313 ? 43.624 -5.389 -61.208 1.00 67.44 313 ILE A CA 1
ATOM 2536 C C . ILE A 1 313 ? 45.105 -5.244 -60.833 1.00 67.44 313 ILE A C 1
ATOM 2538 O O . ILE A 1 313 ? 45.385 -5.015 -59.654 1.00 67.44 313 ILE A O 1
ATOM 2542 N N . PRO A 1 314 ? 46.051 -5.420 -61.775 1.00 59.75 314 PRO A N 1
ATOM 2543 C CA . PRO A 1 314 ? 47.466 -5.258 -61.476 1.00 59.75 314 PRO A CA 1
ATOM 2544 C C . PRO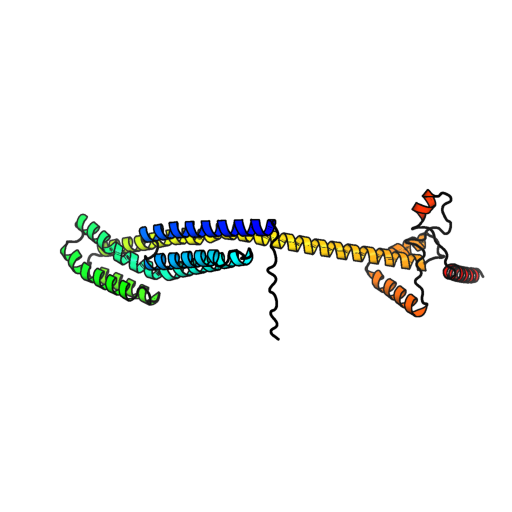 A 1 314 ? 47.774 -3.838 -61.013 1.00 59.75 314 PRO A C 1
ATOM 2546 O O . PRO A 1 314 ? 47.441 -2.872 -61.700 1.00 59.75 314 PRO A O 1
ATOM 2549 N N . ASP A 1 315 ? 48.481 -3.723 -59.891 1.00 62.25 315 ASP A N 1
ATOM 2550 C CA . ASP A 1 315 ? 49.381 -2.597 -59.671 1.00 62.25 315 ASP A CA 1
ATOM 2551 C C . ASP A 1 315 ? 50.814 -3.011 -60.053 1.00 62.25 315 ASP A C 1
ATOM 2553 O O . ASP A 1 315 ? 51.116 -4.194 -60.248 1.00 62.25 315 ASP A O 1
ATOM 2557 N N . GLN A 1 316 ? 51.709 -2.033 -60.185 1.00 62.25 316 GLN A N 1
ATOM 2558 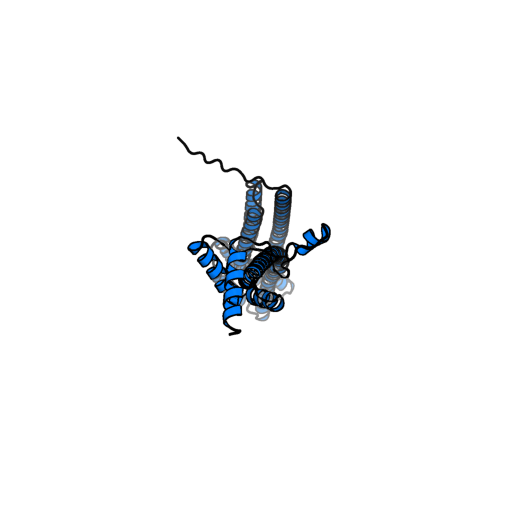C CA . GLN A 1 316 ? 53.086 -2.289 -60.614 1.00 62.25 316 GLN A CA 1
ATOM 2559 C C . GLN A 1 316 ? 53.830 -3.257 -59.675 1.00 62.25 316 GLN A C 1
ATOM 2561 O O . GLN A 1 316 ? 54.627 -4.073 -60.119 1.00 62.25 316 GLN A O 1
ATOM 2566 N N . HIS A 1 317 ? 53.522 -3.223 -58.380 1.00 62.28 317 HIS A N 1
ATOM 2567 C CA . HIS A 1 317 ? 54.190 -4.038 -57.369 1.00 62.28 317 HIS A CA 1
ATOM 2568 C C . HIS A 1 317 ? 53.741 -5.511 -57.407 1.00 62.28 317 HIS A C 1
ATOM 2570 O O . HIS A 1 317 ? 54.527 -6.423 -57.135 1.00 62.28 317 HIS A O 1
ATOM 2576 N N . ALA A 1 318 ? 52.481 -5.767 -57.760 1.00 61.06 318 ALA A N 1
ATOM 2577 C CA . ALA A 1 318 ? 51.947 -7.106 -57.966 1.00 61.06 318 ALA A CA 1
ATOM 2578 C C . ALA A 1 318 ? 52.608 -7.796 -59.161 1.00 61.06 318 ALA A C 1
ATOM 2580 O O . ALA A 1 318 ? 52.931 -8.982 -59.083 1.00 61.06 318 ALA A O 1
ATOM 2581 N N . ILE A 1 319 ? 52.845 -7.040 -60.237 1.00 65.44 319 ILE A N 1
ATOM 2582 C CA . ILE A 1 319 ? 53.594 -7.506 -61.410 1.00 65.44 319 ILE A CA 1
ATOM 2583 C C . ILE A 1 319 ? 55.011 -7.919 -60.984 1.00 65.44 319 ILE A C 1
ATOM 2585 O O . ILE A 1 319 ? 55.447 -9.029 -61.294 1.00 65.44 319 ILE A O 1
ATOM 2589 N N . ASP A 1 320 ? 55.690 -7.080 -60.199 1.00 68.62 320 ASP A N 1
ATOM 2590 C CA . ASP A 1 320 ? 57.053 -7.345 -59.721 1.00 68.62 320 ASP 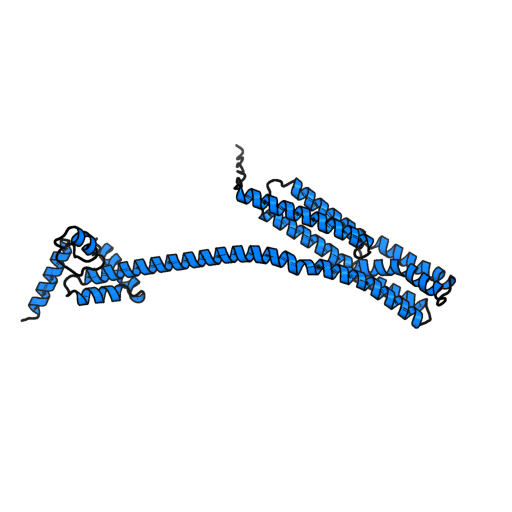A CA 1
ATOM 2591 C C . ASP A 1 320 ? 57.118 -8.557 -58.766 1.00 68.62 320 ASP A C 1
ATOM 2593 O O . ASP A 1 320 ? 58.030 -9.383 -58.844 1.00 68.62 320 ASP A O 1
ATOM 2597 N N . SER A 1 321 ? 56.119 -8.716 -57.892 1.00 65.38 321 SER A N 1
ATOM 2598 C CA . SER A 1 321 ? 56.023 -9.842 -56.948 1.00 65.38 321 SER A CA 1
ATOM 2599 C C . SER A 1 321 ? 55.723 -11.169 -57.648 1.00 65.38 321 SER A C 1
ATOM 2601 O O . SER A 1 321 ? 56.294 -12.201 -57.293 1.00 65.38 321 SER A O 1
ATOM 2603 N N . PHE A 1 322 ? 54.850 -11.149 -58.658 1.00 65.19 322 PHE A N 1
ATOM 2604 C CA . PHE A 1 322 ? 54.548 -12.323 -59.472 1.00 65.19 322 PHE A CA 1
ATOM 2605 C C . PHE A 1 322 ? 55.771 -12.777 -60.269 1.00 65.19 322 PHE A C 1
ATOM 2607 O O . PHE A 1 322 ? 56.087 -13.965 -60.270 1.00 65.19 322 PHE A O 1
ATOM 2614 N N . LYS A 1 323 ? 56.506 -11.831 -60.863 1.00 70.75 323 LYS A N 1
ATOM 2615 C CA . LYS A 1 323 ? 57.772 -12.104 -61.549 1.00 70.75 323 LYS A CA 1
ATOM 2616 C C . LYS A 1 323 ? 58.786 -12.760 -60.607 1.00 70.75 323 LYS A C 1
ATOM 2618 O O . LYS A 1 323 ? 59.294 -13.832 -60.910 1.00 70.75 323 LYS A O 1
ATOM 2623 N N . LYS A 1 324 ? 58.961 -12.209 -59.400 1.00 75.19 324 LYS A N 1
ATOM 2624 C CA . LYS A 1 324 ? 59.829 -12.793 -58.365 1.00 75.19 324 LYS A CA 1
ATOM 2625 C C . LYS A 1 324 ? 59.412 -14.215 -57.959 1.00 75.19 324 LYS A C 1
ATOM 2627 O O . LYS A 1 324 ? 60.266 -15.054 -57.694 1.00 75.19 324 LYS A O 1
ATOM 2632 N N . PHE A 1 325 ? 58.110 -14.499 -57.891 1.00 71.69 325 PHE A N 1
ATOM 2633 C CA . PHE A 1 325 ? 57.602 -15.847 -57.615 1.00 71.69 325 PHE A CA 1
ATOM 2634 C C . PHE A 1 325 ? 57.864 -16.824 -58.772 1.00 71.69 325 PHE A C 1
ATOM 2636 O O . PHE A 1 325 ? 58.271 -17.957 -58.522 1.00 71.69 325 PHE A O 1
ATOM 2643 N N . GLN A 1 326 ? 57.671 -16.396 -60.024 1.00 72.81 326 GLN A N 1
ATOM 2644 C CA . GLN A 1 326 ? 57.995 -17.203 -61.206 1.00 72.81 326 GLN A CA 1
ATOM 2645 C C . GLN A 1 326 ? 59.492 -17.520 -61.288 1.00 72.81 326 GLN A C 1
ATOM 2647 O O . GLN A 1 326 ? 59.852 -18.670 -61.538 1.00 72.81 326 GLN A O 1
ATOM 2652 N N . ASP A 1 327 ? 60.349 -16.540 -60.992 1.00 75.75 327 ASP A N 1
ATOM 2653 C CA . ASP A 1 327 ? 61.801 -16.724 -60.945 1.00 75.75 327 ASP A CA 1
ATOM 2654 C C . ASP A 1 327 ? 62.184 -17.797 -59.904 1.00 75.75 327 ASP A C 1
ATOM 2656 O O . ASP A 1 327 ? 62.969 -18.700 -60.193 1.00 75.75 327 ASP A O 1
ATOM 2660 N N . LEU A 1 328 ? 61.556 -17.782 -58.721 1.00 73.38 328 LEU A N 1
ATOM 2661 C CA . LEU A 1 328 ? 61.768 -18.792 -57.672 1.00 73.38 328 LEU A CA 1
ATOM 2662 C C . LEU A 1 328 ? 61.262 -20.195 -58.046 1.00 73.38 328 LEU A C 1
ATOM 2664 O O . LEU A 1 328 ? 61.891 -21.180 -57.669 1.00 73.38 328 LEU A O 1
ATOM 2668 N N . LEU A 1 329 ? 60.151 -20.304 -58.780 1.00 65.62 329 LEU A N 1
ATOM 2669 C CA . LEU A 1 329 ? 59.650 -21.591 -59.280 1.00 65.62 329 LEU A CA 1
ATOM 2670 C C . LEU A 1 329 ? 60.565 -22.180 -60.359 1.00 65.62 329 LEU A C 1
ATOM 2672 O O . LEU A 1 329 ? 60.772 -23.390 -60.390 1.00 65.62 329 LEU A O 1
ATOM 2676 N N . SER A 1 330 ? 61.134 -21.335 -61.222 1.00 66.62 330 SER A N 1
ATOM 2677 C CA . SER A 1 330 ? 62.060 -21.770 -62.274 1.00 66.62 330 SER A CA 1
ATOM 2678 C C . SER A 1 330 ? 63.384 -22.319 -61.722 1.00 66.62 330 SER A C 1
ATOM 2680 O O . SER A 1 330 ? 63.986 -23.197 -62.333 1.00 66.62 330 SER A O 1
ATOM 2682 N N . LEU A 1 331 ? 63.784 -21.880 -60.523 1.00 56.66 331 LEU A N 1
ATOM 2683 C CA . LEU A 1 331 ? 64.948 -22.384 -59.785 1.00 56.66 331 LEU A CA 1
ATOM 2684 C C . LEU A 1 331 ? 64.723 -23.747 -59.101 1.00 56.66 331 LEU A C 1
ATOM 2686 O O . LEU A 1 331 ? 65.689 -24.330 -58.629 1.00 56.66 331 LEU A O 1
ATOM 2690 N N . GLN A 1 332 ? 63.486 -24.256 -59.024 1.00 50.31 332 GLN A N 1
ATOM 2691 C CA . GLN A 1 332 ? 63.173 -25.575 -58.442 1.00 50.31 332 GLN A CA 1
ATOM 2692 C C . GLN A 1 332 ? 63.031 -26.700 -59.488 1.00 50.31 332 GLN A C 1
ATOM 2694 O O . GLN A 1 332 ? 62.766 -27.841 -59.116 1.00 50.31 332 GLN A O 1
ATOM 2699 N N . VAL A 1 333 ? 63.173 -26.389 -60.783 1.00 48.56 333 VAL A N 1
ATOM 2700 C CA . VAL A 1 333 ? 63.081 -27.352 -61.906 1.00 48.56 333 VAL A CA 1
ATOM 2701 C C . VAL A 1 333 ? 64.468 -27.644 -62.521 1.00 48.56 333 VAL A C 1
ATOM 2703 O O . VAL A 1 333 ? 64.575 -28.270 -63.573 1.00 48.56 333 VAL A O 1
ATOM 2706 N N . VAL A 1 334 ? 65.540 -27.235 -61.840 1.00 42.47 334 VAL A N 1
ATOM 2707 C CA . VAL A 1 334 ? 66.938 -27.636 -62.087 1.00 42.47 334 VAL A CA 1
ATOM 2708 C C . VAL A 1 334 ? 67.442 -28.321 -60.830 1.00 42.47 334 VAL A C 1
ATOM 2710 O O . VAL A 1 334 ? 68.115 -29.365 -60.968 1.00 42.47 334 VAL A O 1
#

Foldseek 3Di:
DDPPDDPPDPDDDPVQVVLQVVLLVVLLVVLVVVLVVLVVCCVLLLFPPVLSVVLVVLSVVLVVVCVVCVPDGSVRSVVSSVVSVVVNVVSSVQRLLLSLLVLLLVCVLVLVVVCVVVVVDDPVLVVVCVVVSVVSVVVSVVPVVPDGSVRSVVSVVVSLVVLCVSDVDPVSSVSSVVVSVVSSVVSVVSVCVVVVVCVPVVCVVVVVVVVVVVVVVVVVVVVVVVVVVVVLQVLLLVQLQLQLLVVQLDALVVSNVSSVVRSPSVCSVVSVVVQVVCCVVVVDGSHFASGANEQDADPDPVSNVVCVRHHGDDDPVSVVVNVVVVVVVVVVVD

Organism: NCBI:txid1070528